Protein AF-A0A9P7X750-F1 (afdb_monomer_lite)

Secondary structure (DSSP, 8-state):
-PPPPPEEEEEEEEE-TT-EEEEEEEEEEESTT---SSPPEEEEEEEPPPP-------SS----------EEEEEEEPEEEEEEEETTEEEEEEEEEEEEE--SS-EEEEEEETTS-EEEEEE--TTSPPPEEEE---S--TTS-GGGG-BTTBSSTTHHHHHHHHHHHHHS--SEEEE-S--S--TT--STT--HHHHHHHHHHHHHHSTTTTTTS-EE-------------

Radius of gyration: 21.47 Å; chains: 1; bounding box: 53×49×71 Å

Foldseek 3Di:
DPDDDWQKFWAWDDQDPQRKTKTKIKTKDFPVVDDQVVHKKKKKKWWAADDPDPPPDDDDDPDPDDPDTDMDIDIFGWDFPDWDQDPVGIMTMTMTMDIDRAHQAKIKMWMDTPPHDIEIAIDGHSPDDAAEAEDEDLDDDPPDDQCVLDDPVHNTSSQPVVVVVVVVCVVPNGAEYEYPDPQQVCVVQPDVRNGVVSVVVSSVVSCVNCVRPRRHYHYYYDPPPPPDDDDDD

Sequence (233 aa):
MPSPSPVEVLRYDTVDYNKVWRGAVMVVTADAGSHYDPHPMLTLEWNESQGHTRSSSVPNGESWQRAPRRSRRESLPGQVIFVYHSAAGSFSFWRFLIEIPLGAHEMSVKYALNQGVMHEFFVPGSTQNMRWAAHSCNGFSSGINPDDFKSSAYETGYDPVWSDLLEKHAESPFHVLVGGGDQIYCDGYVEPQGDAQSICNQFRIMQHHARAGATRLACYQEGLKQDGLSCNG

pLDDT: mean 71.08, std 21.86, range [25.48, 96.38]

Structure (mmCIF, N/CA/C/O backbone):
data_AF-A0A9P7X750-F1
#
_entry.id   AF-A0A9P7X750-F1
#
loop_
_atom_site.group_PDB
_atom_site.id
_atom_site.type_symbol
_atom_site.label_atom_id
_atom_site.label_alt_id
_atom_site.label_comp_id
_atom_site.label_asym_id
_atom_site.label_entity_id
_atom_site.label_seq_id
_atom_site.pdbx_PDB_ins_code
_atom_site.Cartn_x
_atom_site.Cartn_y
_atom_site.Cartn_z
_atom_site.occupancy
_atom_site.B_iso_or_equiv
_atom_site.auth_seq_id
_atom_site.auth_comp_id
_atom_site.auth_asym_id
_atom_site.auth_atom_id
_atom_site.pdbx_PDB_model_num
ATOM 1 N N . MET A 1 1 ? 26.301 -10.466 -7.797 1.00 29.61 1 MET A N 1
ATOM 2 C CA . MET A 1 1 ? 25.566 -9.322 -7.214 1.00 29.61 1 MET A CA 1
ATOM 3 C C . MET A 1 1 ? 24.308 -9.868 -6.557 1.00 29.61 1 MET A C 1
ATOM 5 O O . MET A 1 1 ? 23.760 -10.804 -7.130 1.00 29.61 1 MET A O 1
ATOM 9 N N . PRO A 1 2 ? 23.878 -9.381 -5.381 1.00 37.00 2 PRO A N 1
ATOM 10 C CA . PRO A 1 2 ? 22.586 -9.787 -4.827 1.00 37.00 2 PRO A CA 1
ATOM 11 C C . PRO A 1 2 ? 21.474 -9.433 -5.825 1.00 37.00 2 PRO A C 1
ATOM 13 O O . PRO A 1 2 ? 21.546 -8.382 -6.468 1.00 37.00 2 PRO A O 1
ATOM 16 N N . SER A 1 3 ? 20.488 -10.318 -6.001 1.00 41.62 3 SER A N 1
ATOM 17 C CA . SER A 1 3 ? 19.330 -10.014 -6.843 1.00 41.62 3 SER A CA 1
ATOM 18 C C . SER A 1 3 ? 18.622 -8.779 -6.280 1.00 41.62 3 SER A C 1
ATOM 20 O O . SER A 1 3 ? 18.512 -8.657 -5.056 1.00 41.62 3 SER A O 1
ATOM 22 N N . PRO A 1 4 ? 18.144 -7.852 -7.121 1.00 55.53 4 PRO A N 1
ATOM 23 C CA . PRO A 1 4 ? 17.397 -6.708 -6.623 1.00 55.53 4 PRO A CA 1
ATOM 24 C C . PRO A 1 4 ? 16.163 -7.199 -5.854 1.00 55.53 4 PRO A C 1
ATOM 26 O O . PRO A 1 4 ? 15.430 -8.055 -6.348 1.00 55.53 4 PRO A O 1
ATOM 29 N N . SER A 1 5 ? 15.943 -6.668 -4.648 1.00 57.81 5 SER A N 1
ATOM 30 C CA . SER A 1 5 ? 14.698 -6.895 -3.910 1.00 57.81 5 SER A CA 1
ATOM 31 C C . SER A 1 5 ? 13.501 -6.478 -4.773 1.00 57.81 5 SER A C 1
ATOM 33 O O . SER A 1 5 ? 13.612 -5.485 -5.507 1.00 57.81 5 SER A O 1
ATOM 35 N N . PRO A 1 6 ? 12.380 -7.212 -4.708 1.00 67.50 6 PRO A N 1
ATOM 36 C CA . PRO A 1 6 ? 11.188 -6.867 -5.465 1.00 67.50 6 PRO A CA 1
ATOM 37 C C . PRO A 1 6 ? 10.661 -5.481 -5.073 1.00 67.50 6 PRO A C 1
ATOM 39 O O . PRO A 1 6 ? 10.865 -5.001 -3.958 1.00 67.50 6 PRO A O 1
ATOM 42 N N . VAL A 1 7 ? 10.004 -4.833 -6.031 1.00 69.00 7 VAL A N 1
ATOM 43 C CA . VAL A 1 7 ? 9.328 -3.542 -5.850 1.00 69.00 7 VAL A CA 1
ATOM 44 C C . VAL A 1 7 ? 7.930 -3.838 -5.318 1.00 69.00 7 VAL A C 1
ATOM 46 O O . VAL A 1 7 ? 7.164 -4.523 -5.997 1.00 69.00 7 VAL A O 1
ATOM 49 N N . GLU A 1 8 ? 7.600 -3.329 -4.130 1.00 78.12 8 GLU A N 1
ATOM 50 C CA . GLU A 1 8 ? 6.312 -3.557 -3.458 1.00 78.12 8 GLU A CA 1
ATOM 51 C C . GLU A 1 8 ? 5.548 -2.241 -3.277 1.00 78.12 8 GLU A C 1
ATOM 53 O O . GLU A 1 8 ? 6.131 -1.227 -2.891 1.00 78.12 8 GLU A O 1
ATOM 58 N N . VAL A 1 9 ? 4.243 -2.236 -3.556 1.00 81.69 9 VAL A N 1
ATOM 59 C CA . VAL A 1 9 ? 3.368 -1.066 -3.377 1.00 81.69 9 VAL A CA 1
ATOM 60 C C . VAL A 1 9 ? 2.079 -1.492 -2.686 1.00 81.69 9 VAL A C 1
ATOM 62 O O . VAL A 1 9 ? 1.345 -2.324 -3.220 1.00 81.69 9 VAL A O 1
ATOM 65 N N . LEU A 1 10 ? 1.777 -0.893 -1.530 1.00 84.62 10 LEU A N 1
ATOM 66 C CA . LEU A 1 10 ? 0.494 -1.044 -0.846 1.00 84.62 10 LEU A CA 1
ATOM 67 C C . LEU A 1 10 ? -0.489 0.021 -1.343 1.00 84.62 10 LEU A C 1
ATOM 69 O O . LEU A 1 10 ? -0.228 1.221 -1.258 1.00 84.62 10 LEU A O 1
ATOM 73 N N . ARG A 1 11 ? -1.647 -0.416 -1.831 1.00 86.50 11 ARG A N 1
ATOM 74 C CA . ARG A 1 11 ? -2.713 0.448 -2.339 1.00 86.50 11 ARG A CA 1
ATOM 75 C C . ARG A 1 11 ? -3.972 0.330 -1.488 1.00 86.50 11 ARG A C 1
ATOM 77 O O . ARG A 1 11 ? -4.452 -0.775 -1.240 1.00 86.50 11 ARG A O 1
ATOM 84 N N . TYR A 1 12 ? -4.534 1.477 -1.122 1.00 86.69 12 TYR A N 1
ATOM 85 C CA . TYR A 1 12 ? -5.896 1.596 -0.608 1.00 86.69 12 TYR A CA 1
ATOM 86 C C . TYR A 1 12 ? -6.904 1.614 -1.767 1.00 86.69 12 TYR A C 1
ATOM 88 O O . TYR A 1 12 ? -6.677 2.284 -2.778 1.00 86.69 12 TYR A O 1
ATOM 96 N N . ASP A 1 13 ? -8.014 0.892 -1.613 1.00 89.12 13 ASP A N 1
ATOM 97 C CA . ASP A 1 13 ? -9.141 0.916 -2.550 1.00 89.12 13 ASP A CA 1
ATOM 98 C C . ASP A 1 13 ? -10.376 1.555 -1.905 1.00 89.12 13 ASP A C 1
ATOM 100 O O . ASP A 1 13 ? -10.797 2.644 -2.293 1.00 89.12 13 ASP A O 1
ATOM 104 N N . THR A 1 14 ? -10.943 0.911 -0.880 1.00 92.31 14 THR A N 1
ATOM 105 C CA . THR A 1 14 ? -12.181 1.385 -0.251 1.00 92.31 14 THR A CA 1
ATOM 106 C C . THR A 1 14 ? -12.387 0.830 1.160 1.00 92.31 14 THR A C 1
ATOM 108 O O . THR A 1 14 ? -11.712 -0.107 1.588 1.00 92.31 14 THR A O 1
ATOM 111 N N . VAL A 1 15 ? -13.358 1.388 1.884 1.00 93.12 15 VAL A N 1
ATOM 112 C CA . VAL A 1 15 ? -14.001 0.748 3.039 1.00 93.12 15 VAL A CA 1
ATOM 113 C C . VAL A 1 15 ? -15.473 0.575 2.704 1.00 93.12 15 VAL A C 1
ATOM 115 O O . VAL A 1 15 ? -16.175 1.556 2.460 1.00 93.12 15 VAL A O 1
ATOM 118 N N . ASP A 1 16 ? -15.945 -0.669 2.695 1.00 91.00 16 ASP A N 1
ATOM 119 C CA . ASP A 1 16 ? -17.328 -0.966 2.327 1.00 91.00 16 ASP A CA 1
ATOM 120 C C . ASP A 1 16 ? -18.327 -0.757 3.485 1.00 91.00 16 ASP A C 1
ATOM 122 O O . ASP A 1 16 ? -17.973 -0.464 4.634 1.00 91.00 16 ASP A O 1
ATOM 126 N N . TYR A 1 17 ? -19.620 -0.909 3.182 1.00 91.19 17 TYR A N 1
ATOM 127 C CA . TYR A 1 17 ? -20.703 -0.757 4.159 1.00 91.19 17 TYR A CA 1
ATOM 128 C C . TYR A 1 17 ? -20.633 -1.764 5.315 1.00 91.19 17 TYR A C 1
ATOM 130 O O . TYR A 1 17 ? -21.123 -1.466 6.404 1.00 91.19 17 TYR A O 1
ATOM 138 N N . ASN A 1 18 ? -19.985 -2.915 5.108 1.00 93.19 18 ASN A N 1
ATOM 139 C CA . ASN A 1 18 ? -19.757 -3.925 6.141 1.00 93.19 18 ASN A CA 1
ATOM 140 C C . ASN A 1 18 ? -18.530 -3.602 7.004 1.00 93.19 18 ASN A C 1
ATOM 142 O O . ASN A 1 18 ? -18.130 -4.423 7.828 1.00 93.19 18 ASN A O 1
ATOM 146 N N . LYS A 1 19 ? -17.947 -2.406 6.841 1.00 93.38 19 LYS A N 1
ATOM 147 C CA . LYS A 1 19 ? -16.756 -1.947 7.560 1.00 93.38 19 LYS A CA 1
ATOM 148 C C . LYS A 1 19 ? -15.549 -2.837 7.285 1.00 93.38 19 LYS A C 1
ATOM 150 O O . LYS A 1 19 ? -14.736 -3.056 8.176 1.00 93.38 19 LYS A O 1
ATOM 155 N N . VAL A 1 20 ? -15.409 -3.325 6.055 1.00 95.06 20 VAL A N 1
ATOM 156 C CA . VAL A 1 20 ? -14.204 -4.034 5.616 1.00 95.06 20 VAL A CA 1
ATOM 157 C C . VAL A 1 20 ? -13.323 -3.074 4.831 1.00 95.06 20 VAL A C 1
ATOM 159 O O . VAL A 1 20 ? -13.753 -2.501 3.830 1.00 95.06 20 VAL A O 1
ATOM 162 N N . TRP A 1 21 ? -12.086 -2.897 5.291 1.00 95.50 21 TRP A N 1
ATOM 163 C CA . TRP A 1 21 ? -11.043 -2.199 4.550 1.00 95.50 21 TRP A CA 1
ATOM 164 C C . TRP A 1 21 ? -10.512 -3.098 3.443 1.00 95.50 21 TRP A C 1
ATOM 166 O O . TRP A 1 21 ? -10.149 -4.250 3.692 1.00 95.50 21 TRP A O 1
ATOM 176 N N . ARG A 1 22 ? -10.481 -2.564 2.224 1.00 95.75 22 ARG A N 1
ATOM 177 C CA . ARG A 1 22 ? -10.065 -3.257 1.010 1.00 95.75 22 ARG A CA 1
ATOM 178 C C . ARG A 1 22 ? -8.885 -2.528 0.391 1.00 95.75 22 ARG A C 1
ATOM 180 O O . ARG A 1 22 ? -8.890 -1.304 0.237 1.00 95.75 22 ARG A O 1
ATOM 187 N N . GLY A 1 23 ? -7.886 -3.306 0.012 1.00 93.88 23 GLY A N 1
ATOM 188 C CA . GLY A 1 23 ? -6.694 -2.814 -0.654 1.00 93.88 23 GLY A CA 1
ATOM 189 C C . GLY A 1 23 ? -5.970 -3.930 -1.384 1.00 93.88 23 GLY A C 1
ATOM 190 O O . GLY A 1 23 ? -6.446 -5.065 -1.464 1.00 93.88 23 GLY A O 1
ATOM 191 N N . ALA A 1 24 ? -4.804 -3.609 -1.926 1.00 93.25 24 ALA A N 1
ATOM 192 C CA . ALA A 1 24 ? -3.958 -4.599 -2.565 1.00 93.25 24 ALA A CA 1
ATOM 193 C C . ALA A 1 24 ? -2.480 -4.290 -2.360 1.00 93.25 24 ALA A C 1
ATOM 195 O O . ALA A 1 24 ? -2.081 -3.128 -2.375 1.00 93.25 24 ALA A O 1
ATOM 196 N N . VAL A 1 25 ? -1.665 -5.334 -2.241 1.00 91.19 25 VAL A N 1
ATOM 197 C CA . VAL A 1 25 ? -0.217 -5.221 -2.440 1.00 91.19 25 VAL A CA 1
ATOM 198 C C . VAL A 1 25 ? 0.089 -5.628 -3.874 1.00 91.19 25 VAL A C 1
ATOM 200 O O . VAL A 1 25 ? -0.345 -6.687 -4.335 1.00 91.19 25 VAL A O 1
ATOM 203 N N . MET A 1 26 ? 0.810 -4.770 -4.588 1.00 88.56 26 MET A N 1
ATOM 204 C CA . MET A 1 26 ? 1.358 -5.067 -5.904 1.00 88.56 26 MET A CA 1
ATOM 205 C C . MET A 1 26 ? 2.853 -5.327 -5.778 1.00 88.56 26 MET A C 1
ATOM 207 O O . MET A 1 26 ? 3.561 -4.552 -5.138 1.00 88.56 26 MET A O 1
ATOM 211 N N . VAL A 1 27 ? 3.319 -6.398 -6.413 1.00 87.62 27 VAL A N 1
ATOM 212 C CA . VAL A 1 27 ? 4.731 -6.780 -6.435 1.00 87.62 27 VAL A CA 1
ATOM 213 C C . VAL A 1 27 ? 5.184 -6.939 -7.876 1.00 87.62 27 VAL A C 1
ATOM 215 O O . VAL A 1 27 ? 4.513 -7.608 -8.661 1.00 87.62 27 VAL A O 1
ATOM 218 N N . VAL A 1 28 ? 6.329 -6.354 -8.221 1.00 84.31 28 VAL A N 1
ATOM 219 C CA . VAL A 1 28 ? 6.965 -6.547 -9.530 1.00 84.31 28 VAL A CA 1
ATOM 220 C C . VAL A 1 28 ? 8.248 -7.347 -9.355 1.00 84.31 28 VAL A C 1
ATOM 222 O O . VAL A 1 28 ? 9.135 -6.962 -8.588 1.00 84.31 28 VAL A O 1
ATOM 225 N N . THR A 1 29 ? 8.350 -8.460 -10.078 1.00 85.88 29 THR A N 1
ATOM 226 C CA . THR A 1 29 ? 9.525 -9.341 -10.079 1.00 85.88 29 THR A CA 1
ATOM 227 C C . THR A 1 29 ? 10.165 -9.367 -11.457 1.00 85.88 29 THR A C 1
ATOM 229 O O . THR A 1 29 ? 9.449 -9.425 -12.450 1.00 85.88 29 THR A O 1
ATOM 232 N N . ALA A 1 30 ? 11.497 -9.383 -11.527 1.00 86.25 30 ALA A N 1
ATOM 233 C CA . ALA A 1 30 ? 12.191 -9.782 -12.748 1.00 86.25 30 ALA A CA 1
ATOM 234 C C . ALA A 1 30 ? 12.143 -11.311 -12.860 1.00 86.25 30 ALA A C 1
ATOM 236 O O . ALA A 1 30 ? 12.568 -12.003 -11.935 1.00 86.25 30 ALA A O 1
ATOM 237 N N . ASP A 1 31 ? 11.634 -11.841 -13.968 1.00 85.00 31 ASP A N 1
ATOM 238 C CA . ASP A 1 31 ? 11.418 -13.286 -14.120 1.00 85.00 31 ASP A CA 1
ATOM 239 C C . ASP A 1 31 ? 12.744 -14.043 -14.256 1.00 85.00 31 ASP A C 1
ATOM 241 O O . ASP A 1 31 ? 12.882 -15.185 -13.818 1.00 85.00 31 ASP A O 1
ATOM 245 N N . ALA A 1 32 ? 13.758 -13.383 -14.820 1.00 83.88 32 ALA A N 1
ATOM 246 C CA . ALA A 1 32 ? 15.103 -13.927 -14.916 1.00 83.88 32 ALA A CA 1
ATOM 247 C C . ALA A 1 32 ? 15.681 -14.205 -13.516 1.00 83.88 32 ALA A C 1
ATOM 249 O O . ALA A 1 32 ? 15.936 -13.287 -12.738 1.00 83.88 32 ALA A O 1
ATOM 250 N N . GLY A 1 33 ? 15.911 -15.485 -13.212 1.00 81.38 33 GLY A N 1
ATOM 251 C CA . GLY A 1 33 ? 16.443 -15.932 -11.921 1.00 81.38 33 GLY A CA 1
ATOM 252 C C . GLY A 1 33 ? 15.410 -16.011 -10.791 1.00 81.38 33 GLY A C 1
ATOM 253 O O . GLY A 1 33 ? 15.784 -16.354 -9.671 1.00 81.38 33 GLY A O 1
ATOM 254 N N . SER A 1 34 ? 14.133 -15.730 -11.065 1.00 83.19 34 SER A N 1
ATOM 255 C CA . SER A 1 34 ? 13.053 -15.940 -10.101 1.00 83.19 34 SER A CA 1
ATOM 256 C C . SER A 1 34 ? 12.536 -17.377 -10.154 1.00 83.19 34 SER A C 1
ATOM 258 O O . SER A 1 34 ? 12.396 -17.973 -11.222 1.00 83.19 34 SER A O 1
ATOM 260 N N . HIS A 1 35 ? 12.211 -17.923 -8.984 1.00 83.56 35 HIS A N 1
ATOM 261 C CA . HIS A 1 35 ? 11.544 -19.214 -8.833 1.00 83.56 35 HIS A CA 1
ATOM 262 C C . HIS A 1 35 ? 10.167 -18.983 -8.212 1.00 83.56 35 HIS A C 1
ATOM 264 O O . HIS A 1 35 ? 10.066 -18.403 -7.132 1.00 83.56 35 HIS A O 1
ATOM 270 N N . TYR A 1 36 ? 9.117 -19.426 -8.904 1.00 85.38 36 TYR A N 1
ATOM 271 C CA . TYR A 1 36 ? 7.720 -19.201 -8.512 1.00 85.38 36 TYR A CA 1
ATOM 272 C C . TYR A 1 36 ? 7.010 -20.476 -8.054 1.00 85.38 36 TYR A C 1
ATOM 274 O O . TYR A 1 36 ? 5.785 -20.524 -8.098 1.00 85.38 36 TYR A O 1
ATOM 282 N N . ASP A 1 37 ? 7.758 -21.506 -7.658 1.00 83.31 37 ASP A N 1
ATOM 283 C CA . ASP A 1 37 ? 7.193 -22.715 -7.060 1.00 83.31 37 ASP A CA 1
ATOM 284 C C . ASP A 1 37 ? 7.750 -22.906 -5.634 1.00 83.31 37 ASP A C 1
ATOM 286 O O . ASP A 1 37 ? 8.955 -23.139 -5.484 1.00 83.31 37 ASP A O 1
ATOM 290 N N . PRO A 1 38 ? 6.918 -22.765 -4.583 1.00 83.00 38 PRO A N 1
ATOM 291 C CA . PRO A 1 38 ? 5.516 -22.340 -4.638 1.00 83.00 38 PRO A CA 1
ATOM 292 C C . PRO A 1 38 ? 5.367 -20.877 -5.088 1.00 83.00 38 PRO A C 1
ATOM 294 O O . PRO A 1 38 ? 6.295 -20.072 -4.962 1.00 83.00 38 PRO A O 1
ATOM 297 N N . HIS A 1 39 ? 4.181 -20.527 -5.598 1.00 86.44 39 HIS A N 1
ATOM 298 C CA . HIS A 1 39 ? 3.878 -19.152 -5.999 1.00 86.44 39 HIS A CA 1
ATOM 299 C C . HIS A 1 39 ? 4.078 -18.169 -4.834 1.00 86.44 39 HIS A C 1
ATOM 301 O O . HIS A 1 39 ? 3.917 -18.556 -3.674 1.00 86.44 39 HIS A O 1
ATOM 307 N N . PRO A 1 40 ? 4.388 -16.890 -5.120 1.00 91.19 40 PRO A N 1
ATOM 308 C CA . PRO A 1 40 ? 4.487 -15.862 -4.093 1.00 91.19 40 PRO A CA 1
ATOM 309 C C . PRO A 1 40 ? 3.235 -15.805 -3.206 1.00 91.19 40 PRO A C 1
ATOM 311 O O . PRO A 1 40 ? 2.108 -15.759 -3.708 1.00 91.19 40 PRO A O 1
ATOM 314 N N . MET A 1 41 ? 3.445 -15.772 -1.890 1.00 94.50 41 MET A N 1
ATOM 315 C CA . MET A 1 41 ? 2.398 -15.697 -0.871 1.00 94.50 41 MET A CA 1
ATOM 316 C C . MET A 1 41 ? 2.598 -14.451 -0.010 1.00 94.50 41 MET A C 1
ATOM 318 O O . MET A 1 41 ? 3.705 -14.191 0.460 1.00 94.50 41 MET A O 1
ATOM 322 N N . LEU A 1 42 ? 1.527 -13.708 0.258 1.00 95.25 42 LEU A N 1
ATOM 323 C CA . LEU A 1 42 ? 1.542 -12.614 1.225 1.00 95.25 42 LEU A CA 1
ATOM 324 C C . LEU A 1 42 ? 1.018 -13.129 2.564 1.00 95.25 42 LEU A C 1
ATOM 326 O O . LEU A 1 42 ? -0.117 -13.590 2.654 1.00 95.25 42 LEU A O 1
ATOM 330 N N . THR A 1 43 ? 1.829 -13.047 3.612 1.00 96.12 43 THR A N 1
ATOM 331 C CA . THR A 1 43 ? 1.360 -13.293 4.979 1.00 96.12 43 THR A CA 1
ATOM 332 C C . THR A 1 43 ? 0.841 -11.986 5.557 1.00 96.12 43 THR A C 1
ATOM 334 O O . THR A 1 43 ? 1.573 -11.005 5.533 1.00 96.12 43 THR A O 1
ATOM 337 N N . LEU A 1 44 ? -0.379 -11.977 6.094 1.00 95.69 44 LEU A N 1
ATOM 338 C CA . LEU A 1 44 ? -0.973 -10.862 6.835 1.00 95.69 44 LEU A CA 1
ATOM 339 C C . LEU A 1 44 ? -1.174 -11.228 8.299 1.00 95.69 44 LEU A C 1
ATOM 341 O O . LEU A 1 44 ? -1.602 -12.341 8.598 1.00 95.69 44 LEU A O 1
ATOM 345 N N . GLU A 1 45 ? -0.942 -10.279 9.200 1.00 95.00 45 GLU A N 1
ATOM 346 C CA . GLU A 1 45 ? -1.126 -10.447 10.641 1.00 95.00 45 GLU A CA 1
ATOM 347 C C . GLU A 1 45 ? -1.707 -9.182 11.280 1.00 95.00 45 GLU A C 1
ATOM 349 O O . GLU A 1 45 ? -1.193 -8.083 11.087 1.00 95.00 45 GLU A O 1
ATOM 354 N N . TRP A 1 46 ? -2.765 -9.326 12.077 1.00 94.06 46 TRP A N 1
ATOM 355 C CA . TRP A 1 46 ? -3.314 -8.233 12.884 1.00 94.06 46 TRP A CA 1
ATOM 356 C C . TRP A 1 46 ? -4.055 -8.764 14.110 1.00 94.06 46 TRP A C 1
ATOM 358 O O . TRP A 1 46 ? -4.331 -9.957 14.240 1.00 94.06 46 TRP A O 1
ATOM 368 N N . ASN A 1 47 ? -4.376 -7.868 15.040 1.00 89.06 47 ASN A N 1
ATOM 369 C CA . ASN A 1 47 ? -5.198 -8.201 16.199 1.00 89.06 47 ASN A CA 1
ATOM 370 C C . ASN A 1 47 ? -6.643 -7.800 15.931 1.00 89.06 47 ASN A C 1
ATOM 372 O O . ASN A 1 47 ? -6.907 -6.640 15.629 1.00 89.06 47 ASN A O 1
ATOM 376 N N . GLU A 1 48 ? -7.582 -8.723 16.109 1.00 78.25 48 GLU A N 1
ATOM 377 C CA . GLU A 1 48 ? -8.999 -8.381 16.085 1.00 78.25 48 GLU A CA 1
ATOM 378 C C . GLU A 1 48 ? -9.316 -7.507 17.304 1.00 78.25 48 GLU A C 1
ATOM 380 O O . GLU A 1 48 ? -9.079 -7.889 18.459 1.00 78.25 48 GLU A O 1
ATOM 385 N N . SER A 1 49 ? -9.827 -6.297 17.062 1.00 63.06 49 SER A N 1
ATOM 386 C CA . SER A 1 49 ? -10.329 -5.467 18.152 1.00 63.06 49 SER A CA 1
ATOM 387 C C . SER A 1 49 ? -11.527 -6.168 18.801 1.00 63.06 49 SER A C 1
ATOM 389 O O . SER A 1 49 ? -12.368 -6.735 18.105 1.00 63.06 49 SER A O 1
ATOM 391 N N . GLN A 1 50 ? -11.609 -6.111 20.127 1.00 54.41 50 GLN A N 1
ATOM 392 C CA . GLN A 1 50 ? -12.641 -6.784 20.909 1.00 54.41 50 GLN A CA 1
ATOM 393 C C . GLN A 1 50 ? -14.046 -6.395 20.434 1.00 54.41 50 GLN A C 1
ATOM 395 O O . GLN A 1 50 ? -14.464 -5.251 20.588 1.00 54.41 50 GLN A O 1
ATOM 400 N N . GLY A 1 51 ? -14.813 -7.364 19.938 1.00 46.72 51 GLY A N 1
ATOM 401 C CA . GLY A 1 51 ? -16.260 -7.295 20.084 1.00 46.72 51 GLY A CA 1
ATOM 402 C C . GLY A 1 51 ? -16.591 -7.473 21.565 1.00 46.72 51 GLY A C 1
ATOM 403 O O . GLY A 1 51 ? -16.082 -8.395 22.204 1.00 46.72 51 GLY A O 1
ATOM 404 N N . HIS A 1 52 ? -17.433 -6.613 22.139 1.00 44.12 52 HIS A N 1
ATOM 405 C CA . HIS A 1 52 ? -18.028 -6.902 23.441 1.00 44.12 52 HIS A CA 1
ATOM 406 C C . HIS A 1 52 ? -18.973 -8.100 23.286 1.00 44.12 52 HIS A C 1
ATOM 408 O O . HIS A 1 52 ? -20.149 -7.941 22.964 1.00 44.12 52 HIS A O 1
ATOM 414 N N . THR A 1 53 ? -18.489 -9.319 23.510 1.00 40.22 53 THR A N 1
ATOM 415 C CA . THR A 1 53 ? -19.385 -10.460 23.704 1.00 40.22 53 THR A CA 1
ATOM 416 C C . THR A 1 53 ? -20.031 -10.313 25.078 1.00 40.22 53 THR A C 1
ATOM 418 O O . THR A 1 53 ? -19.360 -10.487 26.096 1.00 40.22 53 THR A O 1
ATOM 421 N N . ARG A 1 54 ? -21.331 -9.987 25.134 1.00 42.16 54 ARG A N 1
ATOM 422 C CA . ARG A 1 54 ? -22.121 -10.170 26.362 1.00 42.16 54 ARG A CA 1
ATOM 423 C C . ARG A 1 54 ? -22.081 -11.661 26.696 1.00 42.16 54 ARG A C 1
ATOM 425 O O . ARG A 1 54 ? -22.704 -12.454 25.997 1.00 42.16 54 ARG A O 1
ATOM 432 N N . SER A 1 55 ? -21.341 -12.040 27.736 1.00 44.22 55 SER A N 1
ATOM 433 C CA . SER A 1 55 ? -21.469 -13.375 28.319 1.00 44.22 55 SER A CA 1
ATOM 434 C C . SER A 1 55 ? -22.883 -13.491 28.882 1.00 44.22 55 SER A C 1
ATOM 436 O O . SER A 1 55 ? -23.249 -12.780 29.816 1.00 44.22 55 SER A O 1
ATOM 438 N N . SER A 1 56 ? -23.713 -14.329 28.270 1.00 48.91 56 SER A N 1
ATOM 439 C CA . SER A 1 56 ? -25.120 -14.513 28.630 1.00 48.91 56 SER A CA 1
ATOM 440 C C . SER A 1 56 ? -25.327 -15.461 29.819 1.00 48.91 56 SER A C 1
ATOM 442 O O . SER A 1 56 ? -26.424 -15.984 29.990 1.00 48.91 56 SER A O 1
ATOM 444 N N . SER A 1 57 ? -24.315 -15.697 30.663 1.00 51.47 57 SER A N 1
ATOM 445 C CA . SER A 1 57 ? -24.388 -16.768 31.665 1.00 51.47 57 SER A CA 1
ATOM 446 C C . SER A 1 57 ? -23.852 -16.432 33.061 1.00 51.47 57 SER A C 1
ATOM 448 O O . SER A 1 57 ? -23.179 -17.274 33.648 1.00 51.47 57 SER A O 1
ATOM 450 N N . VAL A 1 58 ? -24.169 -15.261 33.634 1.00 46.88 58 VAL A N 1
ATOM 451 C CA . VAL A 1 58 ? -24.125 -15.075 35.104 1.00 46.88 58 VAL A CA 1
ATOM 452 C C . VAL A 1 58 ? -25.227 -14.099 35.564 1.00 46.88 58 VAL A C 1
ATOM 454 O O . VAL A 1 58 ? -25.132 -12.904 35.285 1.00 46.88 58 VAL A O 1
ATOM 457 N N . PRO A 1 59 ? -26.279 -14.552 36.273 1.00 48.81 59 PRO A N 1
ATOM 458 C CA . PRO A 1 59 ? -27.144 -13.663 37.038 1.00 48.81 59 PRO A CA 1
ATOM 459 C C . PRO A 1 59 ? -26.401 -13.263 38.323 1.00 48.81 59 PRO A C 1
ATOM 461 O O . PRO A 1 59 ? -26.022 -14.132 39.100 1.00 48.81 59 PRO A O 1
ATOM 464 N N . ASN A 1 60 ? -26.224 -11.958 38.539 1.00 51.25 60 ASN A N 1
ATOM 465 C CA . ASN A 1 60 ? -25.494 -11.300 39.637 1.00 51.25 60 ASN A CA 1
ATOM 466 C C . ASN A 1 60 ? -23.957 -11.313 39.559 1.00 51.25 60 ASN A C 1
ATOM 468 O O . ASN A 1 60 ? -23.287 -12.210 40.061 1.00 51.25 60 ASN A O 1
ATOM 472 N N . GLY A 1 61 ? -23.411 -10.212 39.032 1.00 44.19 61 GLY A N 1
ATOM 473 C CA . GLY A 1 61 ? -22.009 -9.819 39.177 1.00 44.19 61 GLY A CA 1
ATOM 474 C C . GLY A 1 61 ? -21.425 -9.307 37.865 1.00 44.19 61 GLY A C 1
ATOM 475 O O . GLY A 1 61 ? -20.964 -10.098 37.046 1.00 44.19 61 GLY A O 1
ATOM 476 N N . GLU A 1 62 ? -21.428 -7.988 37.654 1.00 44.19 62 GLU A N 1
ATOM 477 C CA . GLU A 1 62 ? -20.737 -7.359 36.522 1.00 44.19 62 GLU A CA 1
ATOM 478 C C . GLU A 1 62 ? -19.218 -7.522 36.685 1.00 44.19 62 GLU A C 1
ATOM 480 O O . GLU A 1 62 ? -18.534 -6.681 37.263 1.00 44.19 62 GLU A O 1
ATOM 485 N N . SER A 1 63 ? -18.672 -8.632 36.187 1.00 43.81 63 SER A N 1
ATOM 486 C CA . SER A 1 63 ? -17.235 -8.781 35.970 1.00 43.81 63 SER A CA 1
ATOM 487 C C . SER A 1 63 ? -16.950 -8.646 34.476 1.00 43.81 63 SER A C 1
ATOM 489 O O . SER A 1 63 ? -17.204 -9.548 33.679 1.00 43.81 63 SER A O 1
ATOM 491 N N . TRP A 1 64 ? -16.447 -7.479 34.069 1.00 46.56 64 TRP A N 1
ATOM 492 C CA . TRP A 1 64 ? -15.963 -7.247 32.709 1.00 46.56 64 TRP A CA 1
ATOM 493 C C . TRP A 1 64 ? -14.636 -7.986 32.515 1.00 46.56 64 TRP A C 1
ATOM 495 O O . TRP A 1 64 ? -13.555 -7.414 32.653 1.00 46.56 64 TRP A O 1
ATOM 505 N N . GLN A 1 65 ? -14.696 -9.287 32.237 1.00 47.47 65 GLN A N 1
ATOM 506 C CA . GLN A 1 65 ? -13.507 -10.042 31.857 1.00 47.47 65 GLN A CA 1
ATOM 507 C C . GLN A 1 65 ? -13.126 -9.681 30.418 1.00 47.47 65 GLN A C 1
ATOM 509 O O . GLN A 1 65 ? -13.895 -9.879 29.478 1.00 47.47 65 GLN A O 1
ATOM 514 N N . ARG A 1 66 ? -11.929 -9.113 30.246 1.00 51.81 66 ARG A N 1
ATOM 515 C CA . ARG A 1 66 ? -11.386 -8.743 28.937 1.00 51.81 66 ARG A CA 1
ATOM 516 C C . ARG A 1 66 ? -11.114 -10.021 28.139 1.00 51.81 66 ARG A C 1
ATOM 518 O O . ARG A 1 66 ? -10.208 -10.773 28.495 1.00 51.81 66 ARG A O 1
ATOM 525 N N . ALA A 1 67 ? -11.889 -10.268 27.082 1.00 52.75 67 ALA A N 1
ATOM 526 C CA . ALA A 1 67 ? -11.676 -11.417 26.204 1.00 52.75 67 ALA A CA 1
ATOM 527 C C . ALA A 1 67 ? -10.229 -11.422 25.657 1.00 52.75 67 ALA A C 1
ATOM 529 O O . ALA A 1 67 ? -9.662 -10.345 25.413 1.00 52.75 67 ALA A O 1
ATOM 530 N N . PRO A 1 68 ? -9.599 -12.601 25.489 1.00 54.34 68 PRO A N 1
ATOM 531 C CA . PRO A 1 68 ? -8.241 -12.690 24.963 1.00 54.34 68 PRO A CA 1
ATOM 532 C C . PRO A 1 68 ? -8.161 -12.034 23.578 1.00 54.34 68 PRO A C 1
ATOM 534 O O . PRO A 1 68 ? -9.050 -12.209 22.747 1.00 54.34 68 PRO A O 1
ATOM 537 N N . ARG A 1 69 ? -7.096 -11.257 23.330 1.00 61.88 69 ARG A N 1
ATOM 538 C CA . ARG A 1 69 ? -6.832 -10.651 22.015 1.00 61.88 69 ARG A CA 1
ATOM 539 C C . ARG A 1 69 ? -6.643 -11.777 21.002 1.00 61.88 69 ARG A C 1
ATOM 541 O O . ARG A 1 69 ? -5.652 -12.500 21.076 1.00 61.88 69 ARG A O 1
ATOM 548 N N . ARG A 1 70 ? -7.591 -11.937 20.080 1.00 76.94 70 ARG A N 1
ATOM 549 C CA . ARG A 1 70 ? -7.469 -12.909 18.998 1.00 76.94 70 ARG A CA 1
ATOM 550 C C . ARG A 1 70 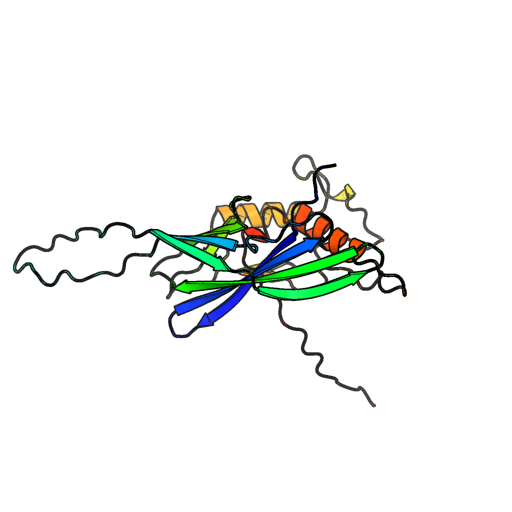? -6.587 -12.295 17.914 1.00 76.94 70 ARG A C 1
ATOM 552 O O . ARG A 1 70 ? -6.964 -11.316 17.279 1.00 76.94 70 ARG A O 1
ATOM 559 N N . SER A 1 71 ? -5.382 -12.832 17.758 1.00 84.50 71 SER A N 1
ATOM 560 C CA . SER A 1 71 ? -4.536 -12.528 16.605 1.00 84.50 71 SER A CA 1
ATOM 561 C C . SER A 1 71 ? -5.068 -13.311 15.405 1.00 84.50 71 SER A C 1
ATOM 563 O O . SER A 1 71 ? -5.305 -14.518 15.511 1.00 84.50 71 SER A O 1
ATOM 565 N N . ARG A 1 72 ? -5.294 -12.618 14.286 1.00 91.38 72 ARG A N 1
ATOM 566 C CA . ARG A 1 72 ? -5.634 -13.208 12.991 1.00 91.38 72 ARG A CA 1
ATOM 567 C C . ARG A 1 72 ? -4.383 -13.202 12.124 1.00 91.38 72 ARG A C 1
ATOM 569 O O . ARG A 1 72 ? -3.665 -12.205 12.065 1.00 91.38 72 ARG A O 1
ATOM 576 N N . ARG A 1 73 ? -4.133 -14.333 11.469 1.00 94.31 73 ARG A N 1
ATOM 577 C CA . ARG A 1 73 ? -3.055 -14.514 10.503 1.00 94.31 73 ARG A CA 1
ATOM 578 C C . ARG A 1 73 ? -3.621 -15.155 9.252 1.00 94.31 73 ARG A C 1
ATOM 580 O O . ARG A 1 73 ? -4.298 -16.176 9.351 1.00 94.31 73 ARG A O 1
ATOM 587 N N . GLU A 1 74 ? -3.331 -14.570 8.101 1.00 95.12 74 GLU A N 1
ATOM 588 C CA . GLU A 1 74 ? -3.813 -15.045 6.807 1.00 95.12 74 GLU A CA 1
ATOM 589 C C . GLU A 1 74 ? -2.663 -15.197 5.825 1.00 95.12 74 GLU A C 1
ATOM 591 O O . GLU A 1 74 ? -1.668 -14.480 5.901 1.00 95.12 74 GLU A O 1
ATOM 596 N N . SER A 1 75 ? -2.803 -16.141 4.898 1.00 95.44 75 SER A N 1
ATOM 597 C CA . SER A 1 75 ? -1.882 -16.302 3.780 1.00 95.44 75 SER A CA 1
ATOM 598 C C . SER A 1 75 ? -2.665 -16.116 2.491 1.00 95.44 75 SER A C 1
ATOM 600 O O . SER A 1 75 ? -3.614 -16.853 2.226 1.00 95.44 75 SER A O 1
ATOM 602 N N . LEU A 1 76 ? -2.297 -15.095 1.728 1.00 95.94 76 LEU A N 1
ATOM 603 C CA . LEU A 1 76 ? -2.974 -14.698 0.506 1.00 95.94 76 LEU A CA 1
ATOM 604 C C . LEU A 1 76 ? -2.127 -15.099 -0.704 1.00 95.94 76 LEU A C 1
ATOM 606 O O . LEU A 1 76 ? -0.955 -14.713 -0.772 1.00 95.94 76 LEU A O 1
ATOM 610 N N . PRO A 1 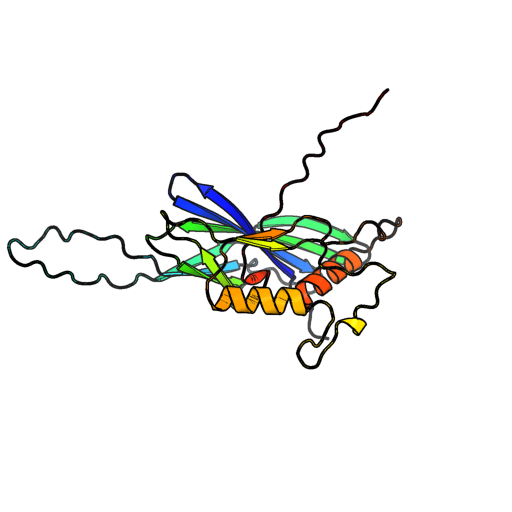77 ? -2.688 -15.841 -1.669 1.00 95.75 77 PRO A N 1
ATOM 611 C CA . PRO A 1 77 ? -1.972 -16.178 -2.886 1.00 95.75 77 PRO A CA 1
ATOM 612 C C . PRO A 1 77 ? -1.825 -14.960 -3.796 1.00 95.75 77 PRO A C 1
ATOM 614 O O . PRO A 1 77 ? -2.742 -14.145 -3.928 1.00 95.75 77 PRO A O 1
ATOM 617 N N . GLY A 1 78 ? -0.672 -14.854 -4.451 1.00 94.00 78 GLY A N 1
ATOM 618 C CA . GLY A 1 78 ? -0.445 -13.856 -5.487 1.00 94.00 78 GLY A CA 1
ATOM 619 C C . GLY A 1 78 ? -1.153 -14.226 -6.785 1.00 94.00 78 GLY A C 1
ATOM 620 O O . GLY A 1 78 ? -1.044 -15.352 -7.267 1.00 94.00 78 GLY A O 1
ATOM 621 N N . GLN A 1 79 ? -1.842 -13.261 -7.388 1.00 94.75 79 GLN A N 1
ATOM 622 C CA . GLN A 1 79 ? -2.379 -13.373 -8.741 1.00 94.75 79 GLN A CA 1
ATOM 623 C C . GLN A 1 79 ? -1.459 -12.643 -9.719 1.00 94.75 79 GLN A C 1
ATOM 625 O O . GLN A 1 79 ? -1.239 -11.444 -9.561 1.00 94.75 79 GLN A O 1
ATOM 630 N N . VAL A 1 80 ? -0.981 -13.319 -10.766 1.00 93.81 80 VAL A N 1
ATOM 631 C CA . VAL A 1 80 ? -0.344 -12.625 -11.896 1.00 93.81 80 VAL A CA 1
ATOM 632 C C . VAL A 1 80 ? -1.415 -11.828 -12.635 1.00 93.81 80 VAL A C 1
ATOM 634 O O . VAL A 1 80 ? -2.409 -12.394 -13.090 1.00 93.81 80 VAL A O 1
ATOM 637 N N . ILE A 1 81 ? -1.228 -10.514 -12.737 1.00 92.25 81 ILE A N 1
ATOM 638 C CA . ILE A 1 81 ? -2.168 -9.612 -13.420 1.00 92.25 81 ILE A CA 1
ATOM 639 C C . ILE A 1 81 ? -1.638 -9.114 -14.763 1.00 92.25 81 ILE A C 1
ATOM 641 O O . ILE A 1 81 ? -2.428 -8.715 -15.613 1.00 92.25 81 ILE A O 1
ATOM 645 N N . PHE A 1 82 ? -0.319 -9.133 -14.956 1.00 87.50 82 PHE A N 1
ATOM 646 C CA . PHE A 1 82 ? 0.328 -8.707 -16.191 1.00 87.50 82 PHE A CA 1
ATOM 647 C C . PHE A 1 82 ? 1.760 -9.248 -16.262 1.00 87.50 82 PHE A C 1
ATOM 649 O O . PHE A 1 82 ? 2.414 -9.400 -15.230 1.00 87.50 82 PHE A O 1
ATOM 656 N N . VAL A 1 83 ? 2.251 -9.504 -17.474 1.00 88.19 83 VAL A N 1
ATOM 657 C CA . VAL A 1 83 ? 3.661 -9.812 -17.741 1.00 88.19 83 VAL A CA 1
ATOM 658 C C . VAL A 1 83 ? 4.149 -8.842 -18.806 1.00 88.19 83 VAL A C 1
ATOM 660 O O . VAL A 1 83 ? 3.573 -8.757 -19.890 1.00 88.19 83 VAL A O 1
ATOM 663 N N . TYR A 1 84 ? 5.197 -8.093 -18.480 1.00 82.06 84 TYR A N 1
ATOM 664 C CA . TYR A 1 84 ? 5.850 -7.183 -19.408 1.00 82.06 84 TYR A CA 1
ATOM 665 C C . TYR A 1 84 ? 7.080 -7.849 -20.015 1.00 82.06 84 TYR A C 1
ATOM 667 O O . TYR A 1 84 ? 7.914 -8.374 -19.282 1.00 82.06 84 TYR A O 1
ATOM 675 N N . HIS A 1 85 ? 7.227 -7.778 -21.335 1.00 85.44 85 HIS A N 1
ATOM 676 C CA . HIS A 1 85 ? 8.399 -8.284 -22.045 1.00 85.44 85 HIS A CA 1
ATOM 677 C C . HIS A 1 85 ? 9.200 -7.117 -22.625 1.00 85.44 85 HIS A C 1
ATOM 679 O O . HIS A 1 85 ? 8.642 -6.262 -23.312 1.00 85.44 85 HIS A O 1
ATOM 685 N N . SER A 1 86 ? 10.508 -7.094 -22.380 1.00 80.00 86 SER A N 1
ATOM 686 C CA . SER A 1 86 ? 11.436 -6.117 -22.952 1.00 80.00 86 SER A CA 1
ATOM 687 C C . SER A 1 86 ? 12.727 -6.772 -23.430 1.00 80.00 86 SER A C 1
ATOM 689 O O . SER A 1 86 ? 12.977 -7.953 -23.181 1.00 80.00 86 SER A O 1
ATOM 691 N N . ALA A 1 87 ? 13.583 -5.984 -24.084 1.00 80.25 87 ALA A N 1
ATOM 692 C CA . ALA A 1 87 ? 14.932 -6.414 -24.447 1.00 80.25 87 ALA A CA 1
ATOM 693 C C . ALA A 1 87 ? 15.776 -6.821 -23.221 1.00 80.25 87 ALA A C 1
ATOM 695 O O . ALA A 1 87 ? 16.649 -7.677 -23.335 1.00 80.25 87 ALA A O 1
ATOM 696 N N . ALA A 1 88 ? 15.490 -6.249 -22.046 1.00 76.06 88 ALA A N 1
ATOM 697 C CA . ALA A 1 88 ? 16.176 -6.546 -20.789 1.00 76.06 88 ALA A CA 1
ATOM 698 C C . ALA A 1 88 ? 15.639 -7.796 -20.059 1.00 76.06 88 ALA A C 1
ATOM 700 O O . ALA A 1 88 ? 16.246 -8.237 -19.083 1.00 76.06 88 ALA A O 1
ATOM 701 N N . GLY A 1 89 ? 14.515 -8.371 -20.501 1.00 81.06 89 GLY A N 1
ATOM 702 C CA . GLY A 1 89 ? 13.906 -9.556 -19.897 1.00 81.06 89 GLY A CA 1
ATOM 703 C C . GLY A 1 89 ? 12.396 -9.434 -19.704 1.00 81.06 89 GLY A C 1
ATOM 704 O O . GLY A 1 89 ? 11.751 -8.524 -20.220 1.00 81.06 89 GLY A O 1
ATOM 705 N N . SER A 1 90 ? 11.828 -10.386 -18.962 1.00 85.44 90 SER A N 1
ATOM 706 C CA . SER A 1 90 ? 10.399 -10.400 -18.624 1.00 85.44 90 SER A CA 1
ATOM 707 C C . SER A 1 90 ? 10.181 -10.020 -17.161 1.00 85.44 90 SER A C 1
ATOM 709 O O . SER A 1 90 ? 11.015 -10.335 -16.307 1.00 85.44 90 SER A O 1
ATOM 711 N N . PHE A 1 91 ? 9.084 -9.318 -16.890 1.00 85.69 91 PHE A N 1
ATOM 712 C CA . PHE A 1 91 ? 8.713 -8.842 -15.564 1.00 85.69 91 PHE A CA 1
ATOM 713 C C . PHE A 1 91 ? 7.258 -9.193 -15.263 1.00 85.69 91 PHE A C 1
ATOM 715 O O . PHE A 1 91 ? 6.345 -8.696 -15.926 1.00 85.69 91 PHE A O 1
ATOM 722 N N . SER A 1 92 ? 7.041 -9.998 -14.229 1.00 87.50 92 SER A N 1
ATOM 723 C CA . SER A 1 92 ? 5.707 -10.358 -13.750 1.00 87.50 92 SER A CA 1
ATOM 724 C C . SER A 1 92 ? 5.188 -9.382 -12.694 1.00 87.50 92 SER A C 1
ATOM 726 O O . SER A 1 92 ? 5.883 -9.044 -11.730 1.00 87.50 92 SER A O 1
ATOM 728 N N . PHE A 1 93 ? 3.931 -8.970 -12.862 1.00 89.25 93 PHE A N 1
ATOM 729 C CA . PHE A 1 93 ? 3.176 -8.144 -11.926 1.00 89.25 93 PHE A CA 1
ATOM 730 C C . PHE A 1 93 ? 2.212 -9.029 -11.146 1.00 89.25 93 PHE A C 1
ATOM 732 O O . PHE A 1 93 ? 1.290 -9.622 -11.713 1.00 89.25 93 PHE A O 1
ATOM 739 N N . TRP A 1 94 ? 2.411 -9.082 -9.836 1.00 92.69 94 TRP A N 1
ATOM 740 C CA . TRP A 1 94 ? 1.612 -9.860 -8.902 1.00 92.69 94 TRP A CA 1
ATOM 741 C C . TRP A 1 94 ? 0.715 -8.935 -8.091 1.00 92.69 94 TRP A C 1
ATOM 743 O O . TRP A 1 94 ? 1.142 -7.862 -7.664 1.00 92.69 94 TRP A O 1
ATOM 753 N N . ARG A 1 95 ? -0.519 -9.364 -7.844 1.00 94.44 95 ARG A N 1
ATOM 754 C CA . ARG A 1 95 ? -1.489 -8.668 -7.000 1.00 94.44 95 ARG A CA 1
ATOM 755 C C . ARG A 1 95 ? -1.973 -9.585 -5.887 1.00 94.44 95 ARG A C 1
ATOM 757 O O . ARG A 1 95 ? -2.415 -10.700 -6.153 1.00 94.44 95 ARG A O 1
ATOM 764 N N . PHE A 1 96 ? -1.962 -9.067 -4.666 1.00 96.06 96 PHE A N 1
ATOM 765 C CA . PHE A 1 96 ? -2.494 -9.710 -3.469 1.00 96.06 96 PHE A CA 1
ATOM 766 C C . PHE A 1 96 ? -3.636 -8.851 -2.937 1.00 96.06 96 PHE A C 1
ATOM 768 O O . PHE A 1 96 ? -3.407 -7.697 -2.579 1.00 96.06 96 PHE A O 1
ATOM 775 N N . LEU A 1 97 ? -4.861 -9.376 -2.927 1.00 96.38 97 LEU A N 1
ATOM 776 C CA . LEU A 1 97 ? -6.032 -8.646 -2.435 1.00 96.38 97 LEU A CA 1
ATOM 777 C C . LEU A 1 97 ? -6.133 -8.772 -0.918 1.00 96.38 97 LEU A C 1
ATOM 779 O O . LEU A 1 97 ? -6.135 -9.881 -0.394 1.00 96.38 97 LEU A O 1
ATOM 783 N N . ILE A 1 98 ? -6.238 -7.639 -0.233 1.00 96.00 98 ILE A N 1
ATOM 784 C CA . ILE A 1 98 ? -6.263 -7.551 1.225 1.00 96.00 98 ILE A CA 1
ATOM 785 C C . ILE A 1 98 ? -7.661 -7.138 1.679 1.00 96.00 98 ILE A C 1
ATOM 787 O O . ILE A 1 98 ? -8.206 -6.145 1.194 1.00 96.00 98 ILE A O 1
ATOM 791 N N . GLU A 1 99 ? -8.202 -7.868 2.654 1.00 96.00 99 GLU A N 1
ATOM 792 C CA . GLU A 1 99 ? -9.469 -7.558 3.314 1.00 96.00 99 GLU A CA 1
ATOM 793 C C . GLU A 1 99 ? -9.288 -7.564 4.835 1.00 96.00 99 GLU A C 1
ATOM 795 O O . GLU A 1 99 ? -9.033 -8.606 5.440 1.00 96.00 99 GLU A O 1
ATOM 800 N N . ILE A 1 100 ? -9.442 -6.399 5.467 1.00 95.19 100 ILE A N 1
ATOM 801 C CA . ILE A 1 100 ? -9.309 -6.239 6.918 1.00 95.19 100 ILE A CA 1
ATOM 802 C C . ILE A 1 100 ? -10.648 -5.759 7.491 1.00 95.19 100 ILE A C 1
ATOM 804 O O . ILE A 1 100 ? -11.019 -4.601 7.284 1.00 95.19 100 ILE A O 1
ATOM 808 N N . PRO A 1 101 ? -11.393 -6.605 8.225 1.00 94.94 101 PRO A N 1
ATOM 809 C CA . PRO A 1 101 ? -12.563 -6.163 8.976 1.00 94.94 101 PRO A CA 1
ATOM 810 C C . PRO A 1 101 ? -12.149 -5.114 10.009 1.00 94.94 101 PRO A C 1
ATOM 812 O O . PRO A 1 101 ? -11.279 -5.377 10.840 1.00 94.94 101 PRO A O 1
ATOM 815 N N . LEU A 1 102 ? -12.745 -3.924 9.951 1.00 93.44 102 LEU A N 1
ATOM 816 C CA . LEU A 1 102 ? -12.377 -2.822 10.829 1.00 93.44 102 LEU A CA 1
ATOM 817 C C . LEU A 1 102 ? -12.864 -3.058 12.254 1.00 93.44 102 LEU A C 1
ATOM 819 O O . LEU A 1 102 ? -14.006 -3.448 12.504 1.00 93.44 102 LEU A O 1
ATOM 823 N N . GLY A 1 103 ? -11.971 -2.765 13.191 1.00 90.69 103 GLY A N 1
ATOM 824 C CA . GLY A 1 103 ? -12.234 -2.825 14.613 1.00 90.69 103 GLY A CA 1
ATOM 825 C C . GLY A 1 103 ? -12.923 -1.582 15.168 1.00 90.69 103 GLY A C 1
ATOM 826 O O . GLY A 1 103 ? -13.055 -0.576 14.483 1.00 90.69 103 GLY A O 1
ATOM 827 N N . ALA A 1 104 ? -13.289 -1.602 16.451 1.00 89.94 104 ALA A N 1
ATOM 828 C CA . ALA A 1 104 ? -13.776 -0.410 17.155 1.00 89.94 104 ALA A CA 1
ATOM 829 C C . ALA A 1 104 ? -12.706 0.694 17.261 1.00 89.94 104 ALA A C 1
ATOM 831 O O . ALA A 1 104 ? -13.022 1.877 17.375 1.00 89.94 104 ALA A O 1
ATOM 832 N N . HIS A 1 105 ? -11.435 0.297 17.217 1.00 90.44 105 HIS A N 1
ATOM 833 C CA . HIS A 1 105 ? -10.280 1.175 17.313 1.00 90.44 105 HIS A CA 1
ATOM 834 C C . HIS A 1 105 ? -9.353 0.955 16.125 1.00 90.44 105 HIS A C 1
ATOM 836 O O . HIS A 1 105 ? -9.408 -0.088 15.475 1.00 90.44 105 HIS A O 1
ATOM 842 N N . GLU A 1 106 ? -8.492 1.936 15.890 1.00 93.31 106 GLU A N 1
ATOM 843 C CA . GLU A 1 106 ? -7.373 1.849 14.962 1.00 93.31 106 GLU A CA 1
ATOM 844 C C . GLU A 1 106 ? -6.514 0.605 15.207 1.00 93.31 106 GLU A C 1
ATOM 846 O O . GLU A 1 106 ? -6.255 0.222 16.354 1.00 93.31 106 GLU A O 1
ATOM 851 N N . MET A 1 107 ? -6.081 -0.035 14.120 1.00 92.94 107 MET A N 1
ATOM 852 C CA . MET A 1 107 ? -5.323 -1.282 14.175 1.00 92.94 107 MET A CA 1
ATOM 853 C C . MET A 1 107 ? -4.086 -1.204 13.292 1.00 92.94 107 MET A C 1
ATOM 855 O O . MET A 1 107 ? -4.153 -0.732 12.159 1.00 92.94 107 MET A O 1
ATOM 859 N N . SER A 1 108 ? -2.980 -1.741 13.807 1.00 93.25 108 SER A N 1
ATOM 860 C CA . SER A 1 108 ? -1.812 -2.089 13.000 1.00 93.25 108 SER A CA 1
ATOM 861 C C . SER A 1 108 ? -2.060 -3.426 12.296 1.00 93.25 108 SER A C 1
ATOM 863 O O . SER A 1 108 ? -2.554 -4.386 12.903 1.00 93.25 108 SER A O 1
ATOM 865 N N . VAL A 1 109 ? -1.714 -3.462 11.014 1.00 94.44 109 VAL A N 1
ATOM 866 C CA . VAL A 1 109 ? -1.739 -4.631 10.143 1.00 94.44 109 VAL A CA 1
ATOM 867 C C . VAL A 1 109 ? -0.334 -4.825 9.600 1.00 94.44 109 VAL A C 1
ATOM 869 O O . VAL A 1 109 ? 0.251 -3.924 9.000 1.00 94.44 109 VAL A O 1
ATOM 872 N N . LYS A 1 110 ? 0.212 -6.017 9.808 1.00 94.25 110 LYS A N 1
ATOM 873 C CA . LYS A 1 110 ? 1.543 -6.397 9.348 1.00 94.25 110 LYS A CA 1
AT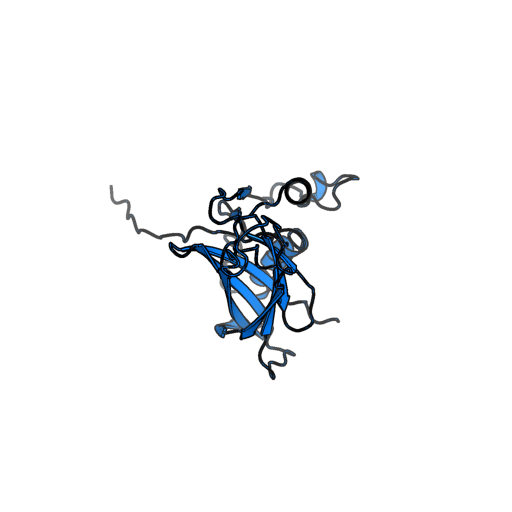OM 874 C C . LYS A 1 110 ? 1.437 -7.301 8.141 1.00 94.25 110 LYS A C 1
ATOM 876 O O . LYS A 1 110 ? 0.525 -8.124 8.070 1.00 94.25 110 LYS A O 1
ATOM 881 N N . TYR A 1 111 ? 2.370 -7.160 7.209 1.00 94.00 111 TYR A N 1
ATOM 882 C CA . TYR A 1 111 ? 2.457 -8.050 6.064 1.00 94.00 111 TYR A CA 1
ATOM 883 C C . TYR A 1 111 ? 3.897 -8.391 5.704 1.00 94.00 111 TYR A C 1
ATOM 885 O O . TYR A 1 111 ? 4.801 -7.584 5.897 1.00 94.00 111 TYR A O 1
ATOM 893 N N . ALA A 1 112 ? 4.107 -9.578 5.149 1.00 92.75 112 ALA A N 1
ATOM 894 C CA . ALA A 1 112 ? 5.389 -9.984 4.589 1.00 92.75 112 ALA A CA 1
ATOM 895 C C . ALA A 1 112 ? 5.167 -10.805 3.321 1.00 92.75 112 ALA A C 1
ATOM 897 O O . ALA A 1 112 ? 4.339 -11.721 3.2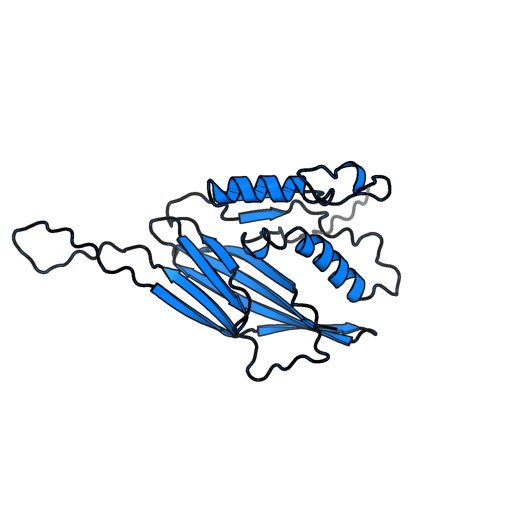99 1.00 92.75 112 ALA A O 1
ATOM 898 N N . LEU A 1 113 ? 5.924 -10.493 2.270 1.00 90.88 113 LEU A N 1
ATOM 899 C CA . LEU A 1 113 ? 6.004 -11.335 1.086 1.00 90.88 113 LEU A CA 1
ATOM 900 C C . LEU A 1 113 ? 6.891 -12.547 1.397 1.00 90.88 113 LEU A C 1
ATOM 902 O O . LEU A 1 113 ? 8.069 -12.401 1.724 1.00 90.88 113 LEU A O 1
ATOM 906 N N . ASN A 1 114 ? 6.335 -13.751 1.290 1.00 89.25 114 ASN A N 1
ATOM 907 C CA . ASN A 1 114 ? 6.981 -15.007 1.668 1.00 89.25 114 ASN A CA 1
ATOM 908 C C . ASN A 1 114 ? 7.568 -14.931 3.096 1.00 89.25 114 ASN A C 1
ATOM 910 O O . ASN A 1 114 ? 6.841 -14.687 4.056 1.00 89.25 114 ASN A O 1
ATOM 914 N N . GLN A 1 115 ? 8.880 -15.139 3.246 1.00 83.38 115 GLN A N 1
ATOM 915 C CA . GLN A 1 115 ? 9.630 -14.986 4.504 1.00 83.38 115 GLN A CA 1
ATOM 916 C C . GLN A 1 115 ? 10.512 -13.723 4.489 1.00 83.38 115 GLN A C 1
ATOM 918 O O . GLN A 1 115 ? 11.584 -13.694 5.090 1.00 83.38 115 GLN A O 1
ATOM 923 N N . GLY A 1 116 ? 10.094 -12.714 3.720 1.00 84.62 116 GLY A N 1
ATOM 924 C CA . GLY A 1 116 ? 10.817 -11.468 3.514 1.00 84.62 116 GLY A CA 1
ATOM 925 C C . GLY A 1 116 ? 10.678 -10.473 4.664 1.00 84.62 116 GLY A C 1
ATOM 926 O O . GLY A 1 116 ? 10.384 -10.820 5.809 1.00 84.62 116 GLY A O 1
ATOM 927 N N . VAL A 1 117 ? 10.917 -9.204 4.338 1.00 85.06 117 VAL A N 1
ATOM 928 C CA . VAL A 1 117 ? 10.823 -8.098 5.293 1.00 85.06 117 VAL A CA 1
ATOM 929 C C . VAL A 1 117 ? 9.373 -7.927 5.744 1.00 85.06 117 VAL A C 1
ATOM 931 O O . VAL A 1 117 ? 8.445 -7.980 4.941 1.00 85.06 117 VAL A O 1
ATOM 934 N N . MET A 1 118 ? 9.193 -7.729 7.049 1.00 87.38 118 MET A N 1
ATOM 935 C CA . MET A 1 118 ? 7.893 -7.407 7.622 1.00 87.38 118 MET A CA 1
ATOM 936 C C . MET A 1 118 ? 7.623 -5.911 7.468 1.00 87.38 118 MET A C 1
ATOM 938 O O . MET A 1 118 ? 8.389 -5.075 7.952 1.00 87.38 118 MET A O 1
ATOM 942 N N . HIS A 1 119 ? 6.505 -5.593 6.839 1.00 88.31 119 HIS A N 1
ATOM 943 C CA . HIS A 1 119 ? 5.957 -4.255 6.698 1.00 88.31 119 HIS A CA 1
ATOM 944 C C . HIS A 1 119 ? 4.752 -4.086 7.629 1.00 88.31 119 HIS A C 1
ATOM 946 O O . HIS A 1 119 ? 4.162 -5.064 8.086 1.00 88.31 119 HIS A O 1
ATOM 952 N N . GLU A 1 120 ? 4.398 -2.843 7.944 1.00 89.50 120 GLU A N 1
ATOM 953 C CA . GLU A 1 120 ? 3.316 -2.507 8.872 1.00 89.50 120 GLU A CA 1
ATOM 954 C C . GLU A 1 120 ? 2.592 -1.257 8.386 1.00 89.50 120 GLU A C 1
ATOM 956 O O . GLU A 1 120 ? 3.247 -0.258 8.111 1.00 89.50 120 GLU A O 1
ATOM 961 N N . PHE A 1 121 ? 1.264 -1.309 8.320 1.00 92.00 121 PHE A N 1
ATOM 962 C CA . PHE A 1 121 ? 0.396 -0.173 8.020 1.00 92.00 121 PHE A CA 1
ATOM 963 C C . PHE A 1 121 ? -0.777 -0.116 8.999 1.00 92.00 121 PHE A C 1
ATOM 965 O O . PHE A 1 121 ? -1.000 -1.045 9.776 1.00 92.00 121 PHE A O 1
ATOM 972 N N . PHE A 1 122 ? -1.541 0.976 8.966 1.00 93.12 122 PHE A N 1
ATOM 973 C CA . PHE A 1 122 ? -2.629 1.213 9.912 1.00 93.12 122 PHE A CA 1
ATOM 974 C C . PHE A 1 122 ? -3.972 1.380 9.205 1.00 93.12 122 PHE A C 1
ATOM 976 O O . PHE A 1 122 ? -4.081 2.080 8.198 1.00 93.12 122 PHE A O 1
ATOM 983 N N . VAL A 1 123 ? -5.012 0.762 9.767 1.00 94.12 123 VAL A N 1
ATOM 984 C CA . VAL A 1 123 ? -6.409 0.916 9.337 1.00 94.12 123 VAL A CA 1
ATOM 985 C C . VAL A 1 123 ? -7.223 1.618 10.431 1.00 94.12 123 VAL A C 1
ATOM 987 O O . VAL A 1 123 ? -6.968 1.382 11.616 1.00 94.12 123 VAL A O 1
ATOM 990 N N . PRO A 1 124 ? -8.186 2.489 10.073 1.00 94.38 124 PRO A N 1
ATOM 991 C CA . PRO A 1 124 ? -8.938 3.264 11.058 1.00 94.38 124 PRO A CA 1
ATOM 992 C C . PRO A 1 124 ? -9.906 2.374 11.842 1.00 94.38 124 PRO A C 1
ATOM 994 O O . PRO A 1 124 ? -10.306 1.307 11.376 1.00 94.38 124 PRO A O 1
ATOM 997 N N . GLY A 1 125 ? -10.365 2.841 13.004 1.00 92.44 125 GLY A N 1
ATOM 998 C CA . GLY A 1 125 ? -11.554 2.261 13.629 1.00 92.44 125 GLY A CA 1
ATOM 999 C C . GLY A 1 125 ? -12.804 2.420 12.746 1.00 92.44 125 GLY A C 1
ATOM 1000 O O . GLY A 1 125 ? -12.926 3.364 11.969 1.00 92.44 125 GLY A O 1
ATOM 1001 N N . SER A 1 126 ? -13.787 1.535 12.897 1.00 92.50 126 SER A N 1
ATOM 1002 C CA . SER A 1 126 ? -15.011 1.465 12.083 1.00 92.50 126 SER A CA 1
ATOM 1003 C C . SER A 1 126 ? -15.881 2.730 12.132 1.00 92.50 126 SER A C 1
ATOM 1005 O O . SER A 1 126 ? -16.697 2.971 11.232 1.00 92.50 126 SER A O 1
ATOM 1007 N N . THR A 1 127 ? -15.734 3.514 13.202 1.00 89.69 127 THR A N 1
ATOM 1008 C CA . THR A 1 127 ? -16.408 4.802 13.443 1.00 89.69 127 THR A CA 1
ATOM 1009 C C . THR A 1 127 ? -15.440 5.986 13.430 1.00 89.69 127 THR A C 1
ATOM 1011 O O . THR A 1 127 ? -15.832 7.100 13.765 1.00 89.69 127 THR A O 1
ATOM 1014 N N . GLN A 1 128 ? -14.172 5.753 13.099 1.00 89.94 128 GLN A N 1
ATOM 1015 C CA . GLN A 1 128 ? -13.127 6.765 13.083 1.00 89.94 128 GLN A CA 1
ATOM 1016 C C . GLN A 1 128 ? -12.958 7.312 11.664 1.00 89.94 128 GLN A C 1
ATOM 1018 O O . GLN A 1 128 ? -12.994 6.567 10.686 1.00 89.94 128 GLN A O 1
ATOM 1023 N N . ASN A 1 129 ? -12.722 8.618 11.549 1.00 89.94 129 ASN A N 1
ATOM 1024 C CA . ASN A 1 129 ? -12.307 9.205 10.280 1.00 89.94 129 ASN A CA 1
ATOM 1025 C C . ASN A 1 129 ? -10.885 8.758 9.918 1.00 89.94 129 ASN A C 1
ATOM 1027 O O . ASN A 1 129 ? -10.004 8.675 10.779 1.00 89.94 129 ASN A O 1
ATOM 1031 N N . MET A 1 130 ? -10.636 8.540 8.627 1.00 89.62 130 MET A N 1
ATOM 1032 C CA . MET A 1 130 ? -9.279 8.324 8.137 1.00 89.62 130 MET A CA 1
ATOM 1033 C C . MET A 1 130 ? -8.457 9.600 8.289 1.00 89.62 130 MET A C 1
ATOM 1035 O O . MET A 1 130 ? -8.797 10.652 7.753 1.00 89.62 130 MET A O 1
ATOM 1039 N N . ARG A 1 131 ? -7.330 9.483 8.984 1.00 91.88 131 ARG A N 1
ATOM 1040 C CA . ARG A 1 131 ? -6.216 10.425 8.850 1.00 91.88 131 ARG A CA 1
ATOM 1041 C C . ARG A 1 131 ? -5.494 10.153 7.541 1.00 91.88 131 ARG A C 1
ATOM 1043 O O . ARG A 1 131 ? -5.102 9.014 7.298 1.00 91.88 131 ARG A O 1
ATOM 1050 N N . TRP A 1 132 ? -5.315 11.179 6.731 1.00 87.25 132 TRP A N 1
ATOM 1051 C CA . TRP A 1 132 ? -4.609 11.090 5.464 1.00 87.25 132 TRP A CA 1
ATOM 1052 C C . TRP A 1 132 ? -3.504 12.138 5.415 1.00 87.25 132 TRP A C 1
ATOM 1054 O O . TRP A 1 132 ? -3.616 13.196 6.033 1.00 87.25 132 TRP A O 1
ATOM 1064 N N . ALA A 1 133 ? -2.437 11.816 4.696 1.00 82.81 133 ALA A N 1
ATOM 1065 C CA . ALA A 1 133 ? -1.397 12.756 4.311 1.00 82.81 133 ALA A CA 1
ATOM 1066 C C . ALA A 1 133 ? -1.426 12.901 2.791 1.00 82.81 133 ALA A C 1
ATOM 1068 O O . ALA A 1 133 ? -1.792 11.958 2.089 1.00 82.81 133 ALA A O 1
ATOM 1069 N N . ALA A 1 134 ? -1.041 14.064 2.277 1.00 79.94 134 ALA A N 1
ATOM 1070 C CA . ALA A 1 134 ? -0.917 14.281 0.845 1.00 79.94 134 ALA A CA 1
ATOM 1071 C C . ALA A 1 134 ? 0.468 14.805 0.493 1.00 79.94 134 ALA A C 1
ATOM 1073 O O . ALA A 1 134 ? 1.068 15.561 1.255 1.00 79.94 134 ALA A O 1
ATOM 1074 N N . HIS A 1 135 ? 0.953 14.400 -0.675 1.00 74.12 135 HIS A N 1
ATOM 1075 C CA . HIS A 1 135 ? 2.192 14.899 -1.251 1.00 74.12 135 HIS A CA 1
ATOM 1076 C C . HIS A 1 135 ? 2.042 15.041 -2.767 1.00 74.12 135 HIS A C 1
ATOM 1078 O O . HIS A 1 135 ? 1.329 14.274 -3.415 1.00 74.12 135 HIS A O 1
ATOM 1084 N N . SER A 1 136 ? 2.729 16.015 -3.347 1.00 71.12 136 SER A N 1
ATOM 1085 C CA . SER A 1 136 ? 2.720 16.303 -4.783 1.00 71.12 136 SER A CA 1
ATOM 1086 C C . SER A 1 136 ? 4.104 16.769 -5.210 1.00 71.12 136 SER A C 1
ATOM 1088 O O . SER A 1 136 ? 4.815 17.355 -4.394 1.00 71.12 136 SER A O 1
ATOM 1090 N N . CYS A 1 137 ? 4.471 16.535 -6.473 1.00 64.31 137 CYS A N 1
ATOM 1091 C CA . CYS A 1 137 ? 5.677 17.101 -7.087 1.00 64.31 137 CYS A CA 1
ATOM 1092 C C . CYS A 1 137 ? 6.970 16.844 -6.288 1.00 64.31 137 CYS A C 1
ATOM 1094 O O . CYS A 1 137 ? 7.835 17.712 -6.212 1.00 64.31 137 CYS A O 1
ATOM 1096 N N . ASN A 1 138 ? 7.111 15.669 -5.662 1.00 65.06 138 ASN A N 1
ATOM 1097 C CA . ASN A 1 138 ? 8.282 15.342 -4.837 1.00 65.06 138 ASN A CA 1
ATOM 1098 C C . ASN A 1 138 ? 9.486 14.867 -5.681 1.00 65.06 138 ASN A C 1
ATOM 1100 O O . ASN A 1 138 ? 10.194 13.930 -5.310 1.00 65.06 138 ASN A O 1
ATOM 1104 N N . GLY A 1 139 ? 9.671 15.474 -6.854 1.00 59.62 139 GLY A N 1
ATOM 1105 C CA . GLY A 1 139 ? 10.794 15.253 -7.756 1.00 59.62 139 GLY A CA 1
ATOM 1106 C C . GLY A 1 139 ? 11.428 16.582 -8.156 1.00 59.62 139 GLY A C 1
ATOM 1107 O O . GLY A 1 139 ? 10.814 17.640 -8.031 1.00 59.62 139 GLY A O 1
ATOM 1108 N N . PHE A 1 140 ? 12.673 16.539 -8.623 1.00 58.44 140 PHE A N 1
ATOM 1109 C CA . PHE A 1 140 ? 13.373 17.734 -9.088 1.00 58.44 140 PHE A CA 1
ATOM 1110 C C . PHE A 1 140 ? 13.271 17.853 -10.606 1.00 58.44 140 PHE A C 1
ATOM 1112 O O . PHE A 1 140 ? 13.472 16.878 -11.332 1.00 58.44 140 PHE A O 1
ATOM 1119 N N . SER A 1 141 ? 12.985 19.062 -11.090 1.00 61.62 141 SER A N 1
ATOM 1120 C CA . SER A 1 141 ? 13.151 19.384 -12.506 1.00 61.62 141 SER A CA 1
ATOM 1121 C C . SER A 1 141 ? 14.640 19.441 -12.863 1.00 61.62 141 SER A C 1
ATOM 1123 O O . SER A 1 141 ? 15.496 19.616 -11.996 1.00 61.62 141 SER A O 1
ATOM 1125 N N . SER A 1 142 ? 14.969 19.354 -14.154 1.00 59.69 142 SER A N 1
ATOM 1126 C CA . SER A 1 142 ? 16.357 19.384 -14.643 1.00 59.69 142 SER A CA 1
ATOM 1127 C C . SER A 1 142 ? 17.135 20.660 -14.287 1.00 59.69 142 SER A C 1
ATOM 1129 O O . SER A 1 142 ? 18.355 20.684 -14.416 1.00 59.69 142 SER A O 1
ATOM 1131 N N . GLY A 1 143 ? 16.442 21.728 -13.878 1.00 64.81 143 GLY A N 1
ATOM 1132 C CA . GLY A 1 143 ? 17.039 23.001 -13.475 1.00 64.81 143 GLY A CA 1
ATOM 1133 C C . GLY A 1 143 ? 17.361 23.115 -11.983 1.00 64.81 143 GLY A C 1
ATOM 1134 O O . GLY A 1 143 ? 17.891 24.146 -11.578 1.00 64.81 143 GLY A O 1
ATOM 1135 N N . ILE A 1 144 ? 17.034 22.105 -11.169 1.00 69.19 144 ILE A N 1
ATOM 1136 C CA . ILE A 1 144 ? 17.281 22.116 -9.723 1.00 69.19 144 ILE A CA 1
ATOM 1137 C C . ILE A 1 144 ? 18.251 20.995 -9.360 1.00 69.19 144 ILE A C 1
ATOM 1139 O O . ILE A 1 144 ? 18.018 19.835 -9.687 1.00 69.19 144 ILE A O 1
ATOM 1143 N N . ASN A 1 145 ? 19.330 21.346 -8.660 1.00 72.94 145 ASN A N 1
ATOM 1144 C CA . ASN A 1 145 ? 20.283 20.383 -8.130 1.00 72.94 145 ASN A CA 1
ATOM 1145 C C . ASN A 1 145 ? 19.743 19.785 -6.814 1.00 72.94 145 ASN A C 1
ATOM 1147 O O . ASN A 1 145 ? 19.631 20.515 -5.827 1.00 72.94 145 ASN A O 1
ATOM 1151 N N . PRO A 1 146 ? 19.437 18.474 -6.747 1.00 69.56 146 PRO A N 1
ATOM 1152 C CA . PRO A 1 146 ? 18.942 17.839 -5.523 1.00 69.56 146 PRO A CA 1
ATOM 1153 C C . PRO A 1 146 ? 19.909 17.973 -4.339 1.00 69.56 146 PRO A C 1
ATOM 1155 O O . PRO A 1 146 ? 19.491 17.933 -3.183 1.00 69.56 146 PRO A O 1
ATOM 1158 N N . ASP A 1 147 ? 21.205 18.136 -4.611 1.00 80.12 147 ASP A N 1
ATOM 1159 C CA . ASP A 1 147 ? 22.231 18.231 -3.574 1.00 80.12 147 ASP A CA 1
ATOM 1160 C C . ASP A 1 147 ? 22.155 19.531 -2.767 1.00 80.12 147 ASP A C 1
ATOM 1162 O O . ASP A 1 147 ? 22.618 19.553 -1.627 1.00 80.12 147 ASP A O 1
ATOM 1166 N N . ASP A 1 148 ? 21.498 20.568 -3.291 1.00 82.00 148 ASP A N 1
ATOM 1167 C CA . ASP A 1 148 ? 21.293 21.839 -2.585 1.00 82.00 148 ASP A CA 1
ATOM 1168 C C . ASP A 1 148 ? 20.382 21.676 -1.351 1.00 82.00 148 ASP A C 1
ATOM 1170 O O . ASP A 1 148 ? 20.376 22.521 -0.456 1.00 82.00 148 ASP A O 1
ATOM 1174 N N . PHE A 1 149 ? 19.627 20.574 -1.282 1.00 77.31 149 PHE A N 1
ATOM 1175 C CA . PHE A 1 149 ? 18.704 20.251 -0.190 1.00 77.31 149 PHE A CA 1
ATOM 1176 C C . PHE A 1 149 ? 19.275 19.225 0.802 1.00 77.31 149 PHE A C 1
ATOM 1178 O O . PHE A 1 149 ? 18.602 18.861 1.770 1.00 77.31 149 PHE A O 1
ATOM 1185 N N . LYS A 1 150 ? 20.513 18.757 0.595 1.00 81.62 150 LYS A N 1
ATOM 1186 C CA . LYS A 1 150 ? 21.217 17.916 1.571 1.00 81.62 150 LYS A CA 1
ATOM 1187 C C . LYS A 1 150 ? 21.561 18.729 2.816 1.00 81.62 150 LYS A C 1
ATOM 1189 O O . LYS A 1 150 ? 21.886 19.912 2.746 1.00 81.62 150 LYS A O 1
ATOM 1194 N N . SER A 1 151 ? 21.539 18.088 3.977 1.00 80.06 151 SER A N 1
ATOM 1195 C CA . SER A 1 151 ? 21.973 18.707 5.232 1.00 80.06 151 SER A CA 1
ATOM 1196 C C . SER A 1 151 ? 22.567 17.660 6.170 1.00 80.06 151 SER A C 1
ATOM 1198 O O . SER A 1 151 ? 22.545 16.471 5.871 1.00 80.06 151 SER A O 1
ATOM 1200 N N . SER A 1 152 ? 23.051 18.065 7.346 1.00 83.38 152 SER A N 1
ATOM 1201 C CA . SER A 1 152 ? 23.423 17.093 8.386 1.00 83.38 152 SER A CA 1
ATOM 1202 C C . SER A 1 152 ? 22.248 16.217 8.844 1.00 83.38 152 SER A C 1
ATOM 1204 O O . SER A 1 152 ? 22.484 15.169 9.434 1.00 83.38 152 SER A O 1
ATOM 1206 N N . ALA A 1 153 ? 21.004 16.638 8.584 1.00 78.75 153 ALA A N 1
ATOM 1207 C CA . ALA A 1 153 ? 19.787 15.882 8.875 1.00 78.75 153 ALA A CA 1
ATOM 1208 C C . ALA A 1 153 ? 19.243 15.092 7.666 1.00 78.75 153 ALA A C 1
ATOM 1210 O O . ALA A 1 153 ? 18.403 14.217 7.859 1.00 78.75 153 ALA A O 1
ATOM 1211 N N . TYR A 1 154 ? 19.700 15.382 6.439 1.00 78.12 154 TYR A N 1
ATOM 1212 C CA . TYR A 1 154 ? 19.166 14.807 5.197 1.00 78.12 154 TYR A CA 1
ATOM 1213 C C . TYR A 1 154 ? 20.304 14.354 4.282 1.00 78.12 154 TYR A C 1
ATOM 1215 O O . TYR A 1 154 ? 21.038 15.185 3.743 1.00 78.12 154 TYR A O 1
ATOM 1223 N N . GLU A 1 155 ? 20.440 13.040 4.091 1.00 73.62 155 GLU A N 1
ATOM 1224 C CA . GLU A 1 155 ? 21.480 12.460 3.232 1.00 73.62 155 GLU A CA 1
ATOM 1225 C C . GLU A 1 155 ? 21.247 12.805 1.755 1.00 73.62 155 GLU A C 1
ATOM 1227 O O . GLU A 1 155 ? 22.201 12.940 0.982 1.00 73.62 155 GLU A O 1
ATOM 1232 N N . THR A 1 156 ? 19.984 12.987 1.361 1.00 73.88 156 THR A N 1
ATOM 1233 C CA . THR A 1 156 ? 19.574 13.384 0.015 1.00 73.88 156 THR A CA 1
ATOM 1234 C C . THR A 1 156 ? 18.525 14.491 0.029 1.00 73.88 156 THR A C 1
ATOM 1236 O O . THR A 1 156 ? 17.753 14.636 0.975 1.00 73.88 156 THR A O 1
ATOM 1239 N N . GLY A 1 157 ? 18.447 15.251 -1.067 1.00 71.00 157 GLY A N 1
ATOM 1240 C CA . GLY A 1 157 ? 17.447 16.309 -1.217 1.00 71.00 157 GLY A CA 1
ATOM 1241 C C . GLY A 1 157 ? 15.994 15.837 -1.284 1.00 71.00 157 GLY A C 1
ATOM 1242 O O . GLY A 1 157 ? 15.090 16.658 -1.167 1.00 71.00 157 GLY A O 1
ATOM 1243 N N . TYR A 1 158 ? 15.755 14.533 -1.447 1.00 70.81 158 TYR A N 1
ATOM 1244 C CA . TYR A 1 158 ? 14.413 13.944 -1.451 1.00 70.81 158 TYR A CA 1
ATOM 1245 C C . TYR A 1 158 ? 13.919 13.589 -0.043 1.00 70.81 158 TYR A C 1
ATOM 1247 O O . TYR A 1 158 ? 12.721 13.379 0.153 1.00 70.81 158 TYR A O 1
ATOM 1255 N N . ASP A 1 159 ? 14.823 13.508 0.935 1.00 72.38 159 ASP A N 1
ATOM 1256 C CA . ASP A 1 159 ? 14.521 13.046 2.290 1.00 72.38 159 ASP A CA 1
ATOM 1257 C C . ASP A 1 159 ? 13.645 14.002 3.125 1.00 72.38 159 ASP A C 1
ATOM 1259 O O . ASP A 1 159 ? 12.836 13.482 3.892 1.00 72.38 159 ASP A O 1
ATOM 1263 N N . PRO A 1 160 ? 13.715 15.350 3.010 1.00 77.50 160 PRO A N 1
ATOM 1264 C CA . PRO A 1 160 ? 12.997 16.249 3.919 1.00 77.50 160 PRO A CA 1
ATOM 1265 C C . PRO A 1 160 ? 11.492 15.973 4.040 1.00 77.50 160 PRO A C 1
ATOM 1267 O O . PRO A 1 160 ? 10.963 15.914 5.149 1.00 77.50 160 PRO A O 1
ATOM 1270 N N . VAL A 1 161 ? 10.805 15.751 2.912 1.00 77.44 161 VAL A N 1
ATOM 1271 C CA . VAL A 1 161 ? 9.359 15.460 2.892 1.00 77.44 161 VAL A CA 1
ATOM 1272 C C . VAL A 1 161 ? 9.062 14.117 3.553 1.00 77.44 161 VAL A C 1
ATOM 1274 O O . VAL A 1 161 ? 8.120 14.003 4.335 1.00 77.44 161 VAL A O 1
ATOM 1277 N N . TRP A 1 162 ? 9.854 13.089 3.249 1.00 77.38 162 TRP A N 1
ATOM 1278 C CA . TRP A 1 162 ? 9.617 11.743 3.764 1.00 77.38 162 TRP A CA 1
ATOM 1279 C C . TRP A 1 162 ? 9.942 11.627 5.247 1.00 77.38 162 TRP A C 1
ATOM 1281 O O . TRP A 1 162 ? 9.192 10.977 5.970 1.00 77.38 162 TRP A O 1
ATOM 1291 N N . SER A 1 163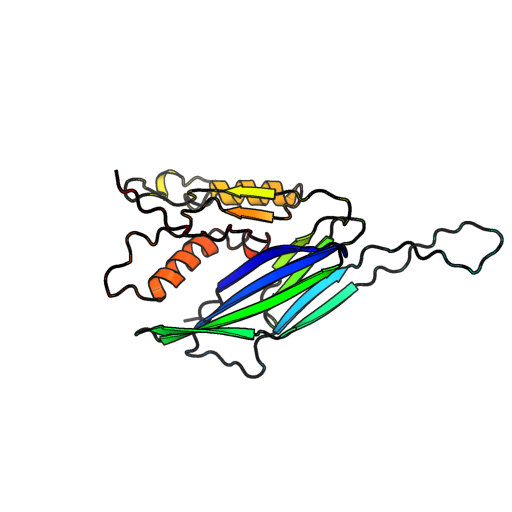 ? 11.015 12.272 5.700 1.00 79.44 163 SER A N 1
ATOM 1292 C CA . SER A 1 163 ? 11.400 12.314 7.108 1.00 79.44 163 SER A CA 1
ATOM 1293 C C . SER A 1 163 ? 10.314 12.968 7.962 1.00 79.44 163 SER A C 1
ATOM 1295 O O . SER A 1 163 ? 9.856 12.342 8.914 1.00 79.44 163 SER A O 1
ATOM 1297 N N . ASP A 1 164 ? 9.821 14.151 7.577 1.00 83.44 164 ASP A N 1
ATOM 1298 C CA . ASP A 1 164 ? 8.727 14.839 8.285 1.00 83.44 164 ASP A CA 1
ATOM 1299 C C . ASP A 1 164 ? 7.425 14.016 8.278 1.00 83.44 164 ASP A C 1
ATOM 1301 O O . ASP A 1 164 ? 6.738 13.886 9.295 1.00 83.44 164 ASP A O 1
ATOM 1305 N N . LEU A 1 165 ? 7.093 13.395 7.141 1.00 82.44 165 LEU A N 1
ATOM 1306 C CA . LEU A 1 165 ? 5.893 12.569 7.018 1.00 82.44 165 LEU A CA 1
ATOM 1307 C C . LEU A 1 165 ? 5.970 11.314 7.899 1.00 82.44 165 LEU A C 1
ATOM 1309 O O . LEU A 1 165 ? 4.981 10.948 8.536 1.00 82.44 165 LEU A O 1
ATOM 1313 N N . LEU A 1 166 ? 7.134 10.662 7.954 1.00 81.56 166 LEU A N 1
ATOM 1314 C CA . LEU A 1 166 ? 7.373 9.487 8.793 1.00 81.56 166 LEU A CA 1
ATOM 1315 C C . LEU A 1 166 ? 7.407 9.829 10.282 1.00 81.56 166 LEU A C 1
ATOM 1317 O O . LEU A 1 166 ? 6.897 9.044 11.080 1.00 81.56 166 LEU A O 1
ATOM 1321 N N . GLU A 1 167 ? 7.961 10.984 10.652 1.00 86.06 167 GLU A N 1
ATOM 1322 C CA . GLU A 1 167 ? 7.948 11.487 12.027 1.00 86.06 167 GLU A CA 1
ATOM 1323 C C . GLU A 1 167 ? 6.506 11.700 12.504 1.00 86.06 167 GLU A C 1
ATOM 1325 O O . GLU A 1 167 ? 6.076 11.082 13.478 1.00 86.06 167 GLU A O 1
ATOM 1330 N N . LYS A 1 168 ? 5.698 12.444 11.739 1.00 87.25 168 LYS A N 1
ATOM 1331 C CA . LYS A 1 168 ? 4.272 12.654 12.046 1.00 87.25 168 LYS A CA 1
ATOM 1332 C C . LYS A 1 168 ? 3.469 11.356 12.054 1.00 87.25 168 LYS A C 1
ATOM 1334 O O . LYS A 1 168 ? 2.580 11.183 12.886 1.00 87.25 168 LYS A O 1
ATOM 1339 N N . HIS A 1 169 ? 3.781 10.423 11.153 1.00 87.00 169 HIS A N 1
ATOM 1340 C CA . HIS A 1 169 ? 3.151 9.104 11.143 1.00 87.00 169 HIS A CA 1
ATOM 1341 C C . HIS A 1 169 ? 3.463 8.307 12.420 1.00 87.00 169 HIS A C 1
ATOM 1343 O O . HIS A 1 169 ? 2.595 7.590 12.913 1.00 87.00 169 HIS A O 1
ATOM 1349 N N . ALA A 1 170 ? 4.680 8.427 12.960 1.00 86.50 170 ALA A N 1
ATOM 1350 C CA . ALA A 1 170 ? 5.067 7.768 14.205 1.00 86.50 170 ALA A CA 1
ATOM 1351 C C . ALA A 1 170 ? 4.352 8.363 15.432 1.00 86.50 170 ALA A C 1
ATOM 1353 O O . ALA A 1 170 ? 4.054 7.628 16.372 1.00 86.50 170 ALA A O 1
ATOM 1354 N N . GLU A 1 171 ? 4.043 9.663 15.416 1.00 90.06 171 GLU A N 1
ATOM 1355 C CA . GLU A 1 171 ? 3.230 10.318 16.450 1.00 90.06 171 GLU A CA 1
ATOM 1356 C C . GLU A 1 171 ? 1.751 9.913 16.368 1.00 90.06 171 GLU A C 1
ATOM 1358 O O . GLU A 1 171 ? 1.123 9.581 17.377 1.00 90.06 171 GLU A O 1
ATOM 1363 N N . SER A 1 172 ? 1.178 9.952 15.162 1.00 88.50 172 SER A N 1
ATOM 1364 C CA . SER A 1 172 ? -0.211 9.585 14.905 1.00 88.50 172 SER A CA 1
ATOM 1365 C C . SER A 1 172 ? -0.357 8.965 13.512 1.00 88.50 172 SER A C 1
ATOM 1367 O O . SER A 1 172 ? -0.276 9.680 12.510 1.00 88.50 172 SER A O 1
ATOM 1369 N N . PRO A 1 173 ? -0.635 7.652 13.409 1.00 90.50 173 PRO A N 1
ATOM 1370 C CA . PRO A 1 173 ? -0.603 6.961 12.126 1.00 90.50 173 PRO A CA 1
ATOM 1371 C C . PRO A 1 173 ? -1.533 7.564 11.072 1.00 90.50 173 PRO A C 1
ATOM 1373 O O . PRO A 1 173 ? -2.731 7.743 11.293 1.00 90.50 173 PRO A O 1
ATOM 1376 N N . PHE A 1 174 ? -1.009 7.854 9.890 1.00 88.81 174 PHE A N 1
ATOM 1377 C CA . PHE A 1 174 ? -1.846 8.072 8.711 1.00 88.81 174 PHE A CA 1
ATOM 1378 C C . PHE A 1 174 ? -2.365 6.731 8.181 1.00 88.81 174 PHE A C 1
ATOM 1380 O O . PHE A 1 174 ? -1.646 5.735 8.162 1.00 88.81 174 PHE A O 1
ATOM 1387 N N . HIS A 1 175 ? -3.609 6.727 7.718 1.00 90.19 175 HIS A N 1
ATOM 1388 C CA . HIS A 1 175 ? -4.281 5.566 7.135 1.00 90.19 175 HIS A CA 1
ATOM 1389 C C . HIS A 1 175 ? -4.166 5.541 5.612 1.00 90.19 175 HIS A C 1
ATOM 1391 O O . HIS A 1 175 ? -4.196 4.475 5.005 1.00 90.19 175 HIS A O 1
ATOM 1397 N N . VAL A 1 176 ? -4.066 6.722 4.994 1.00 85.19 176 VAL A N 1
ATOM 1398 C CA . VAL A 1 176 ? -3.980 6.878 3.541 1.00 85.19 176 VAL A CA 1
ATOM 1399 C C . VAL A 1 176 ? -2.936 7.936 3.203 1.00 85.19 176 VAL A C 1
ATOM 1401 O O . VAL A 1 176 ? -2.932 9.020 3.786 1.00 85.19 176 VAL A O 1
ATOM 1404 N N . LEU A 1 177 ? -2.069 7.631 2.243 1.00 81.19 177 LEU A N 1
ATOM 1405 C CA . LEU A 1 177 ? -1.208 8.607 1.588 1.00 81.19 177 LEU A CA 1
ATOM 1406 C C . LEU A 1 177 ? -1.782 8.921 0.204 1.00 81.19 177 LEU A C 1
ATOM 1408 O O . LEU A 1 177 ? -1.972 8.021 -0.611 1.00 81.19 177 LEU A O 1
ATOM 1412 N N . VAL A 1 178 ? -2.077 10.188 -0.065 1.00 77.25 178 VAL A N 1
ATOM 1413 C CA . VAL A 1 178 ? -2.643 10.644 -1.339 1.00 77.25 178 VAL A CA 1
ATOM 1414 C C . VAL A 1 178 ? -1.552 11.329 -2.158 1.00 77.25 178 VAL A C 1
ATOM 1416 O O . VAL A 1 178 ? -0.996 12.346 -1.745 1.00 77.25 178 VAL A O 1
ATOM 1419 N N . GLY A 1 179 ? -1.240 10.769 -3.326 1.00 69.50 179 GLY A N 1
ATOM 1420 C CA . GLY A 1 179 ? -0.282 11.355 -4.263 1.00 69.50 179 GLY A CA 1
ATOM 1421 C C . GLY A 1 179 ? -0.983 12.245 -5.291 1.00 69.50 179 GLY A C 1
ATOM 1422 O O . GLY A 1 179 ? -1.815 11.758 -6.050 1.00 69.50 179 GLY A O 1
ATOM 1423 N N . GLY A 1 180 ? -0.624 13.528 -5.360 1.00 55.16 180 GLY A N 1
ATOM 1424 C CA . GLY A 1 180 ? -1.265 14.538 -6.217 1.00 55.16 180 GLY A CA 1
ATOM 1425 C C . GLY A 1 180 ? -0.882 14.533 -7.707 1.00 55.16 180 GLY A C 1
ATOM 1426 O O . GLY A 1 180 ? -0.968 15.582 -8.333 1.00 55.16 180 GLY A O 1
ATOM 1427 N N . GLY A 1 181 ? -0.449 13.403 -8.280 1.00 56.62 181 GLY A N 1
ATOM 1428 C CA . GLY A 1 181 ? 0.075 13.345 -9.659 1.00 56.62 181 GLY A CA 1
ATOM 1429 C C . GLY A 1 181 ? 1.552 13.756 -9.780 1.00 56.62 181 GLY A C 1
ATOM 1430 O O . GLY A 1 181 ? 2.188 14.063 -8.772 1.00 56.62 181 GLY A O 1
ATOM 1431 N N . ASP A 1 182 ? 2.115 13.660 -10.992 1.00 51.00 182 ASP A N 1
ATOM 1432 C CA . ASP A 1 182 ? 3.512 14.010 -11.335 1.00 51.00 182 ASP A CA 1
ATOM 1433 C C . ASP A 1 182 ? 4.576 13.434 -10.389 1.00 51.00 182 ASP A C 1
ATOM 1435 O O . ASP A 1 182 ? 5.581 14.056 -10.058 1.00 51.00 182 ASP A O 1
ATOM 1439 N N . GLN A 1 183 ? 4.340 12.212 -9.914 1.00 52.12 183 GLN A N 1
ATOM 1440 C CA . GLN A 1 183 ? 5.320 11.488 -9.108 1.00 52.12 183 GLN A CA 1
ATOM 1441 C C . GLN A 1 183 ? 6.363 10.878 -10.049 1.00 52.12 183 GLN A C 1
ATOM 1443 O O . GLN A 1 183 ? 7.559 11.138 -9.965 1.00 52.12 183 GLN A O 1
ATOM 1448 N N . ILE A 1 184 ? 5.901 10.094 -11.018 1.00 48.44 184 ILE A N 1
ATOM 1449 C CA . ILE A 1 184 ? 6.773 9.408 -11.958 1.00 48.44 184 ILE A CA 1
ATOM 1450 C C . ILE A 1 184 ? 6.941 10.338 -13.161 1.00 48.44 184 ILE A C 1
ATOM 1452 O O . ILE A 1 184 ? 6.132 10.293 -14.084 1.00 48.44 184 ILE A O 1
ATOM 1456 N N . TYR A 1 185 ? 7.942 11.223 -13.111 1.00 48.53 185 TYR A N 1
ATOM 1457 C CA . TYR A 1 185 ? 8.391 12.075 -14.226 1.00 48.53 185 TYR A CA 1
ATOM 1458 C C . TYR A 1 185 ? 8.865 11.203 -15.412 1.00 48.53 185 TYR A C 1
ATOM 1460 O O . TYR A 1 185 ? 10.058 11.015 -15.649 1.00 48.53 185 TYR A O 1
ATOM 1468 N N . CYS A 1 186 ? 7.910 10.568 -16.093 1.00 42.31 186 CYS A N 1
ATOM 1469 C CA . CYS A 1 186 ? 8.081 9.672 -17.239 1.00 42.31 186 CYS A CA 1
ATOM 1470 C C . CYS A 1 186 ? 7.846 10.384 -18.578 1.00 42.31 186 CYS A C 1
ATOM 1472 O O . CYS A 1 186 ? 8.032 9.780 -19.631 1.00 42.31 186 CYS A O 1
ATOM 1474 N N . ASP A 1 187 ? 7.429 11.645 -18.545 1.00 48.91 187 ASP A N 1
ATOM 1475 C CA . ASP A 1 187 ? 7.117 12.489 -19.697 1.00 48.91 187 ASP A CA 1
ATOM 1476 C C . ASP A 1 187 ? 8.332 12.719 -20.609 1.00 48.91 187 ASP A C 1
ATOM 1478 O O . ASP A 1 187 ? 8.191 12.717 -21.830 1.00 48.91 187 ASP A O 1
ATOM 1482 N N . GLY A 1 188 ? 9.538 12.809 -20.043 1.00 38.31 188 GLY A N 1
ATOM 1483 C CA . GL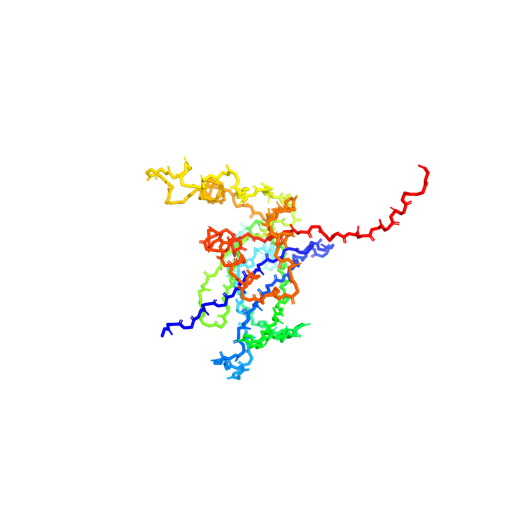Y A 1 188 ? 10.786 12.950 -20.805 1.00 38.31 188 GLY A CA 1
ATOM 1484 C C . GLY A 1 188 ? 11.409 11.650 -21.343 1.00 38.31 188 GLY A C 1
ATOM 1485 O O . GLY A 1 188 ? 12.413 11.725 -22.043 1.00 38.31 188 GLY A O 1
ATOM 1486 N N . TYR A 1 189 ? 10.864 10.467 -21.020 1.00 41.94 189 TYR A N 1
ATOM 1487 C CA . TYR A 1 189 ? 11.508 9.165 -21.297 1.00 41.94 189 TYR A CA 1
ATOM 1488 C C . TYR A 1 189 ? 10.774 8.282 -22.315 1.00 41.94 189 TYR A C 1
ATOM 1490 O O . TYR A 1 189 ? 11.199 7.154 -22.573 1.00 41.94 189 TYR A O 1
ATOM 1498 N N . VAL A 1 190 ? 9.708 8.786 -22.939 1.00 37.56 190 VAL A N 1
ATOM 1499 C CA . VAL A 1 190 ? 9.060 8.123 -24.081 1.00 37.56 190 VAL A CA 1
ATOM 1500 C C . VAL A 1 190 ? 9.788 8.502 -25.377 1.00 37.56 190 VAL A C 1
ATOM 1502 O O . VAL A 1 190 ? 9.210 9.061 -26.302 1.00 37.56 190 VAL A O 1
ATOM 1505 N N . GLU A 1 191 ? 11.083 8.202 -25.459 1.00 38.56 191 GLU A N 1
ATOM 1506 C CA . GLU A 1 191 ? 11.691 7.935 -26.765 1.00 38.56 191 GLU A CA 1
ATOM 1507 C C . GLU A 1 191 ? 11.360 6.485 -27.170 1.00 38.56 191 GLU A C 1
ATOM 1509 O O . GLU A 1 191 ? 11.043 5.670 -26.296 1.00 38.56 191 GLU A O 1
ATOM 1514 N N . PRO A 1 192 ? 11.426 6.102 -28.463 1.00 40.22 192 PRO A N 1
ATOM 1515 C CA . PRO A 1 192 ? 10.992 4.783 -28.955 1.00 40.22 192 PRO A CA 1
ATOM 1516 C C . PRO A 1 192 ? 11.769 3.564 -28.399 1.00 40.22 192 PRO A C 1
ATOM 1518 O O . PRO A 1 192 ? 11.649 2.464 -28.933 1.00 40.22 192 PRO A O 1
ATOM 1521 N N . GLN A 1 193 ? 12.581 3.747 -27.354 1.00 40.38 193 GLN A N 1
ATOM 1522 C CA . GLN A 1 193 ? 13.423 2.758 -26.677 1.00 40.38 193 GLN A CA 1
ATOM 1523 C C . GLN A 1 193 ? 13.341 2.883 -25.139 1.00 40.38 193 GLN A C 1
ATOM 1525 O O . GLN A 1 193 ? 14.319 2.629 -24.440 1.00 40.38 193 GLN A O 1
ATOM 1530 N N . GLY A 1 194 ? 12.195 3.301 -24.590 1.00 44.84 194 GLY A N 1
ATOM 1531 C CA . GLY A 1 194 ? 11.966 3.369 -23.142 1.00 44.84 194 GLY A CA 1
ATOM 1532 C C . GLY A 1 194 ? 12.063 1.993 -22.473 1.00 44.84 194 GLY A C 1
ATOM 1533 O O . GLY A 1 194 ? 11.094 1.238 -22.414 1.00 44.84 194 GLY A O 1
ATOM 1534 N N . ASP A 1 195 ? 13.251 1.657 -21.981 1.00 46.12 195 ASP A N 1
ATOM 1535 C CA . ASP A 1 195 ? 13.536 0.394 -21.312 1.00 46.12 195 ASP A CA 1
ATOM 1536 C C . ASP A 1 195 ? 12.710 0.276 -20.020 1.00 46.12 195 ASP A C 1
ATOM 1538 O O . ASP A 1 195 ? 12.695 1.198 -19.199 1.00 46.12 195 ASP A O 1
ATOM 1542 N N . ALA A 1 196 ? 12.082 -0.882 -19.769 1.00 42.81 196 ALA A N 1
ATOM 1543 C CA . ALA A 1 196 ? 11.440 -1.198 -18.476 1.00 42.81 196 ALA A CA 1
ATOM 1544 C C . ALA A 1 196 ? 12.353 -0.881 -17.285 1.00 42.81 196 ALA A C 1
ATOM 1546 O O . ALA A 1 196 ? 11.888 -0.543 -16.202 1.00 42.81 196 ALA A O 1
ATOM 1547 N N . GLN A 1 197 ? 13.663 -0.973 -17.510 1.00 39.88 197 GLN A N 1
ATOM 1548 C CA . GLN A 1 197 ? 14.697 -0.640 -16.554 1.00 39.88 197 GLN A CA 1
ATOM 1549 C C . GLN A 1 197 ? 14.620 0.814 -16.075 1.00 39.88 197 GLN A C 1
ATOM 1551 O O . GLN A 1 197 ? 14.890 1.052 -14.905 1.00 39.88 197 GLN A O 1
ATOM 1556 N N . SER A 1 198 ? 14.225 1.767 -16.925 1.00 39.78 198 SER A N 1
ATOM 1557 C CA . SER A 1 198 ? 14.043 3.177 -16.556 1.00 39.78 198 SER A CA 1
ATOM 1558 C C . SER A 1 198 ? 12.817 3.363 -15.663 1.00 39.78 198 SER A C 1
ATOM 1560 O O . SER A 1 198 ? 12.915 3.971 -14.602 1.00 39.78 198 SER A O 1
ATOM 1562 N N . ILE A 1 199 ? 11.698 2.713 -16.000 1.00 39.69 199 ILE A N 1
ATOM 1563 C CA . ILE A 1 199 ? 10.496 2.676 -15.154 1.00 39.69 199 ILE A CA 1
ATOM 1564 C C . ILE A 1 199 ? 10.834 2.039 -13.799 1.00 39.69 199 ILE A C 1
ATOM 1566 O O . ILE A 1 199 ? 10.587 2.632 -12.752 1.00 39.69 199 ILE A O 1
ATOM 1570 N N . CYS A 1 200 ? 11.482 0.873 -13.797 1.00 39.25 200 CYS A N 1
ATOM 1571 C CA . CYS A 1 200 ? 11.928 0.200 -12.581 1.00 39.25 200 CYS A CA 1
ATOM 1572 C C . CYS A 1 200 ? 12.958 1.018 -11.791 1.00 39.25 200 CYS A C 1
ATOM 1574 O O . CYS A 1 200 ? 12.934 0.963 -10.567 1.00 39.25 200 CYS A O 1
ATOM 1576 N N . ASN A 1 201 ? 13.850 1.769 -12.443 1.00 40.72 201 ASN A N 1
ATOM 1577 C CA . ASN A 1 201 ? 14.829 2.634 -11.783 1.00 40.72 201 ASN A CA 1
ATOM 1578 C C . ASN A 1 201 ? 14.173 3.885 -11.190 1.00 40.72 201 ASN A C 1
ATOM 1580 O O . ASN A 1 201 ? 14.534 4.259 -10.082 1.00 40.72 201 ASN A O 1
ATOM 1584 N N . GLN A 1 202 ? 13.181 4.482 -11.852 1.00 43.88 202 GLN A N 1
ATOM 1585 C CA . GLN A 1 202 ? 12.416 5.613 -11.324 1.00 43.88 202 GLN A CA 1
ATOM 1586 C C . GLN A 1 202 ? 11.552 5.165 -10.137 1.00 43.88 202 GLN A C 1
ATOM 1588 O O . GLN A 1 202 ? 11.632 5.760 -9.064 1.00 43.88 202 GLN A O 1
ATOM 1593 N N . PHE A 1 203 ? 10.828 4.041 -10.267 1.00 39.34 203 PHE A N 1
ATOM 1594 C CA . PHE A 1 203 ? 10.167 3.381 -9.134 1.00 39.34 203 PHE A CA 1
ATOM 1595 C C . PHE A 1 203 ? 11.167 3.082 -8.020 1.00 39.34 203 PHE A C 1
ATOM 1597 O O . PHE A 1 203 ? 10.861 3.316 -6.860 1.00 39.34 203 PHE A O 1
ATOM 1604 N N . ARG A 1 204 ? 12.380 2.627 -8.352 1.00 41.69 204 ARG A N 1
ATOM 1605 C CA . ARG A 1 204 ? 13.442 2.364 -7.378 1.00 41.69 204 ARG A CA 1
ATOM 1606 C C . ARG A 1 204 ? 13.974 3.638 -6.738 1.00 41.69 204 ARG A C 1
ATOM 1608 O O . ARG A 1 204 ? 14.249 3.561 -5.562 1.00 41.69 204 ARG A O 1
ATOM 1615 N N . ILE A 1 205 ? 14.095 4.778 -7.414 1.00 41.00 205 ILE A N 1
ATOM 1616 C CA . ILE A 1 205 ? 14.517 6.055 -6.805 1.00 41.00 205 ILE A CA 1
ATOM 1617 C C . ILE A 1 205 ? 13.426 6.554 -5.854 1.00 41.00 205 ILE A C 1
ATOM 1619 O O . ILE A 1 205 ? 13.704 6.827 -4.686 1.00 41.00 205 ILE A O 1
ATOM 1623 N N . MET A 1 206 ? 12.166 6.556 -6.300 1.00 41.53 206 MET A N 1
ATOM 1624 C CA . MET A 1 206 ? 11.038 6.941 -5.451 1.00 41.53 206 MET A CA 1
ATOM 1625 C C . MET A 1 206 ? 10.889 5.999 -4.259 1.00 41.53 206 MET A C 1
ATOM 1627 O O . MET A 1 206 ? 10.687 6.463 -3.146 1.00 41.53 206 MET A O 1
ATOM 1631 N N . GLN A 1 207 ? 11.064 4.690 -4.456 1.00 42.41 207 GLN A N 1
ATOM 1632 C CA . GLN A 1 207 ? 11.020 3.695 -3.387 1.00 42.41 207 GLN A CA 1
ATOM 1633 C C . GLN A 1 207 ? 12.303 3.614 -2.563 1.00 42.41 207 GLN A C 1
ATOM 1635 O O . GLN A 1 207 ? 12.225 3.177 -1.429 1.00 42.41 207 GLN A O 1
ATOM 1640 N N . HIS A 1 208 ? 13.477 4.012 -3.054 1.00 40.38 208 HIS A N 1
ATOM 1641 C CA . HIS A 1 208 ? 14.706 4.025 -2.254 1.00 40.38 208 HIS A CA 1
ATOM 1642 C C . HIS A 1 208 ? 14.636 5.133 -1.198 1.00 40.38 208 HIS A C 1
ATOM 1644 O O . HIS A 1 208 ? 15.122 4.923 -0.091 1.00 40.38 208 HIS A O 1
ATOM 1650 N N . HIS A 1 209 ? 13.943 6.239 -1.502 1.00 41.25 209 HIS A N 1
ATOM 1651 C CA . HIS A 1 209 ? 13.607 7.295 -0.539 1.00 41.25 209 HIS A CA 1
ATOM 1652 C C . HIS A 1 209 ? 12.291 7.023 0.216 1.00 41.25 209 HIS A C 1
ATOM 1654 O O . HIS A 1 209 ? 12.214 7.246 1.419 1.00 41.25 209 HIS A O 1
ATOM 1660 N N . ALA A 1 210 ? 11.281 6.421 -0.425 1.00 39.38 210 ALA A N 1
ATOM 1661 C CA . ALA A 1 210 ? 10.029 6.001 0.217 1.00 39.38 210 ALA A CA 1
ATOM 1662 C C . ALA A 1 210 ? 10.093 4.605 0.869 1.00 39.38 210 ALA A C 1
ATOM 1664 O O . ALA A 1 210 ? 9.051 4.070 1.254 1.00 39.38 210 ALA A O 1
ATOM 1665 N N . ARG A 1 211 ? 11.287 4.014 1.024 1.00 41.19 211 ARG A N 1
ATOM 1666 C CA . ARG A 1 211 ? 11.519 2.633 1.510 1.00 41.19 211 ARG A CA 1
ATOM 1667 C C . ARG A 1 211 ? 10.956 2.391 2.909 1.00 41.19 211 ARG A C 1
ATOM 1669 O O . ARG A 1 211 ? 10.756 1.249 3.306 1.00 41.19 211 ARG A O 1
ATOM 1676 N N . ALA A 1 212 ? 10.678 3.468 3.640 1.00 43.28 212 ALA A N 1
ATOM 1677 C CA . ALA A 1 212 ? 9.964 3.438 4.905 1.00 43.28 212 ALA A CA 1
ATOM 1678 C C . ALA A 1 212 ? 8.509 3.939 4.812 1.00 43.28 212 ALA A C 1
ATOM 1680 O O . ALA A 1 212 ? 7.713 3.561 5.658 1.00 43.28 212 ALA A O 1
ATOM 1681 N N . GLY A 1 213 ? 8.129 4.751 3.820 1.00 43.91 213 GLY A N 1
ATOM 1682 C CA . GLY A 1 213 ? 6.804 5.382 3.734 1.00 43.91 213 GLY A CA 1
ATOM 1683 C C . GLY A 1 213 ? 5.772 4.588 2.934 1.00 43.91 213 GLY A C 1
ATOM 1684 O O . GLY A 1 213 ? 4.717 4.254 3.459 1.00 43.91 213 GLY A O 1
ATOM 1685 N N . ALA A 1 214 ? 6.069 4.235 1.680 1.00 44.44 214 ALA A N 1
ATOM 1686 C CA . ALA A 1 214 ? 5.076 3.687 0.742 1.00 44.44 214 ALA A CA 1
ATOM 1687 C C . ALA A 1 214 ? 4.646 2.236 1.042 1.00 44.44 214 ALA A C 1
ATOM 1689 O O . ALA A 1 214 ? 3.588 1.796 0.604 1.00 44.44 214 ALA A O 1
ATOM 1690 N N . THR A 1 215 ? 5.455 1.485 1.794 1.00 50.03 215 THR A N 1
ATOM 1691 C CA . THR A 1 215 ? 5.082 0.157 2.317 1.00 50.03 215 THR A CA 1
ATOM 1692 C C . THR A 1 215 ? 4.437 0.226 3.701 1.00 50.03 215 THR A C 1
ATOM 1694 O O . THR A 1 215 ? 3.905 -0.771 4.177 1.00 50.03 215 THR A O 1
ATOM 1697 N N . ARG A 1 216 ? 4.522 1.381 4.380 1.00 52.69 216 ARG A N 1
ATOM 1698 C CA . ARG A 1 216 ? 3.877 1.608 5.685 1.00 52.69 216 ARG A CA 1
ATOM 1699 C C . ARG A 1 216 ? 2.561 2.370 5.590 1.00 52.69 216 ARG A C 1
ATOM 1701 O O . ARG A 1 216 ? 1.752 2.357 6.511 1.00 52.69 216 ARG A O 1
ATOM 1708 N N . LEU A 1 217 ? 2.340 3.030 4.463 1.00 54.72 217 LEU A N 1
ATOM 1709 C CA . LEU A 1 217 ? 1.164 3.829 4.179 1.00 54.72 217 LEU A CA 1
ATOM 1710 C C . LEU A 1 217 ? 0.456 3.237 2.977 1.00 54.72 217 LEU A C 1
ATOM 1712 O O . LEU A 1 217 ? 1.072 3.009 1.940 1.00 54.72 217 LEU A O 1
ATOM 1716 N N . ALA A 1 218 ? -0.848 3.021 3.097 1.00 57.44 218 ALA A N 1
ATOM 1717 C CA . ALA A 1 218 ? -1.635 2.640 1.943 1.00 57.44 218 ALA A CA 1
ATOM 1718 C C . ALA A 1 218 ? -1.791 3.854 1.020 1.00 57.44 218 ALA A C 1
ATOM 1720 O O . ALA A 1 218 ? -2.348 4.881 1.414 1.00 57.44 218 ALA A O 1
ATOM 1721 N N . CYS A 1 219 ? -1.294 3.745 -0.208 1.00 55.75 219 CYS A N 1
ATOM 1722 C CA . CYS A 1 219 ? -1.381 4.826 -1.179 1.00 55.75 219 CYS A CA 1
ATOM 1723 C C . CYS A 1 219 ? -2.738 4.814 -1.890 1.00 55.75 219 CYS A C 1
ATOM 1725 O O . CYS A 1 219 ? -3.227 3.759 -2.300 1.00 55.75 219 CYS A O 1
ATOM 1727 N N . TYR A 1 220 ? -3.321 5.992 -2.090 1.00 43.88 220 TYR A N 1
ATOM 1728 C CA . TYR A 1 220 ? -4.455 6.207 -2.982 1.00 43.88 220 TYR A CA 1
ATOM 1729 C C . TYR A 1 220 ? -4.013 7.062 -4.168 1.00 43.88 220 TYR A C 1
ATOM 1731 O O . TYR A 1 220 ? -3.369 8.098 -3.999 1.00 43.88 220 TYR A O 1
ATOM 1739 N N . GLN A 1 221 ? -4.377 6.622 -5.370 1.00 43.72 221 GLN A N 1
ATOM 1740 C CA . GLN A 1 221 ? -4.161 7.364 -6.604 1.00 43.72 221 GLN A CA 1
ATOM 1741 C C . GLN A 1 221 ? -5.483 7.414 -7.363 1.00 43.72 221 GLN A C 1
ATOM 1743 O O . GLN A 1 221 ? -6.060 6.365 -7.673 1.00 43.72 221 GLN A O 1
ATOM 1748 N N . GLU A 1 222 ? -5.960 8.626 -7.649 1.00 33.59 222 GLU A N 1
ATOM 1749 C CA . GLU A 1 222 ? -7.125 8.815 -8.508 1.00 33.59 222 GLU A CA 1
ATOM 1750 C C . GLU A 1 222 ? -6.817 8.263 -9.902 1.00 33.59 222 GLU A C 1
ATOM 1752 O O . GLU A 1 222 ? -5.771 8.540 -10.494 1.00 33.59 222 GLU A O 1
ATOM 1757 N N . GLY A 1 223 ? -7.718 7.428 -10.421 1.00 28.03 223 GLY A N 1
ATOM 1758 C CA . GLY A 1 223 ? -7.642 6.998 -11.808 1.00 28.03 223 GLY A CA 1
ATOM 1759 C C . GLY A 1 223 ? -7.863 8.208 -12.705 1.00 28.03 223 GLY A C 1
ATOM 1760 O O . GLY A 1 223 ? -8.924 8.825 -12.636 1.00 28.03 223 GLY A O 1
ATOM 1761 N N . LEU A 1 224 ? -6.883 8.530 -13.550 1.00 25.48 224 LEU A N 1
ATOM 1762 C CA . LEU A 1 224 ? -7.070 9.460 -14.659 1.00 25.48 224 LEU A CA 1
ATOM 1763 C C . LEU A 1 224 ? -8.210 8.928 -15.535 1.00 25.48 224 LEU A C 1
ATOM 1765 O O . LEU A 1 224 ? -8.010 8.041 -16.366 1.00 25.48 224 LEU A O 1
ATOM 1769 N N . LYS A 1 225 ? -9.421 9.460 -15.358 1.00 25.64 225 LYS A N 1
ATOM 1770 C CA . LYS A 1 225 ? -10.416 9.431 -16.423 1.00 25.64 225 LYS A CA 1
ATOM 1771 C C . LYS A 1 225 ? -9.897 10.369 -17.504 1.00 25.64 225 LYS A C 1
ATOM 1773 O O . LYS A 1 225 ? -9.976 11.585 -17.364 1.00 25.64 225 LYS A O 1
ATOM 1778 N N . GLN A 1 226 ? -9.333 9.803 -18.567 1.00 30.30 226 GLN A N 1
ATOM 1779 C CA . GLN A 1 226 ? -9.240 10.506 -19.843 1.00 30.30 226 GLN A CA 1
ATOM 1780 C C . GLN A 1 226 ? -10.663 10.653 -20.393 1.00 30.30 226 GLN A C 1
ATOM 1782 O O . GLN A 1 226 ? -11.081 9.911 -21.278 1.00 30.30 226 GLN A O 1
ATOM 1787 N N . ASP A 1 227 ? -11.428 11.588 -19.836 1.00 31.00 227 ASP A N 1
ATOM 1788 C CA . ASP A 1 227 ? -12.643 12.055 -20.485 1.00 31.00 227 ASP A CA 1
ATOM 1789 C C . ASP A 1 227 ? -12.192 12.982 -21.616 1.00 31.00 227 ASP A C 1
ATOM 1791 O O . ASP A 1 227 ? -11.760 14.116 -21.408 1.00 31.00 227 ASP A O 1
ATOM 1795 N N . GLY A 1 228 ? -12.199 12.428 -22.829 1.00 32.62 228 GLY A N 1
ATOM 1796 C CA . GLY A 1 228 ? -11.867 13.134 -24.054 1.00 32.62 228 GLY A CA 1
ATOM 1797 C C . GLY A 1 228 ? -12.782 14.338 -24.252 1.00 32.62 228 GLY A C 1
ATOM 1798 O O . GLY A 1 228 ? -13.924 14.199 -24.680 1.00 32.62 228 GLY A O 1
ATOM 1799 N N . LEU A 1 229 ? -12.251 15.528 -23.991 1.00 26.73 229 LEU A N 1
ATOM 1800 C CA . LEU A 1 229 ? -12.813 16.786 -24.458 1.00 26.73 229 LEU A CA 1
ATOM 1801 C C . LEU A 1 229 ? -11.925 17.305 -25.587 1.00 26.73 229 LEU A C 1
ATOM 1803 O O . LEU A 1 229 ? -10.870 17.898 -25.382 1.00 26.73 229 LEU A O 1
ATOM 1807 N N . SER A 1 230 ? -12.377 17.024 -26.807 1.00 26.77 230 SER A N 1
ATOM 1808 C CA . SER A 1 230 ? -11.986 17.749 -28.009 1.00 26.77 230 SER A CA 1
ATOM 1809 C C . SER A 1 230 ? -12.386 19.215 -27.831 1.00 26.77 230 SER A C 1
ATOM 1811 O O . SER A 1 230 ? -13.571 19.541 -27.784 1.00 26.77 230 SER A O 1
ATOM 1813 N N . CYS A 1 231 ? -11.398 20.103 -27.740 1.00 26.00 231 CYS A N 1
ATOM 1814 C CA . CYS A 1 231 ? -11.613 21.526 -27.960 1.00 26.00 231 CYS A CA 1
ATOM 1815 C C . CYS A 1 231 ? -11.629 21.771 -29.473 1.00 26.00 231 CYS A C 1
ATOM 1817 O O . CYS A 1 231 ? -10.579 21.869 -30.101 1.00 26.00 231 CYS A O 1
ATOM 1819 N N . ASN A 1 232 ? -12.828 21.827 -30.052 1.00 27.72 232 ASN A N 1
ATOM 1820 C CA . ASN A 1 232 ? -13.088 22.537 -31.300 1.00 27.72 232 ASN A CA 1
ATOM 1821 C C . ASN A 1 232 ? -13.763 23.865 -30.942 1.00 27.72 232 ASN A C 1
ATOM 1823 O O . ASN A 1 232 ? -14.795 23.859 -30.266 1.00 27.72 232 ASN A O 1
ATOM 1827 N N . GLY A 1 233 ? -13.187 24.971 -31.412 1.00 31.33 233 GLY A N 1
ATOM 1828 C CA . GLY A 1 233 ? -13.695 26.334 -31.252 1.00 31.33 233 GLY A CA 1
ATOM 1829 C C . GLY A 1 233 ? -12.600 27.355 -31.479 1.00 31.33 233 GLY A C 1
ATOM 1830 O O . GLY A 1 233 ? -11.875 27.625 -30.500 1.00 31.33 233 GLY A O 1
#